Protein AF-A0A6L9KUB6-F1 (afdb_monomer)

Nearest PDB structures (foldseek):
  3u4y-assembly2_B  TM=8.256E-01  e=1.549E-10  Desulfofarcimen acetoxidans DSM 771
  1ri6-assembly1_A  TM=4.618E-01  e=5.546E-11  Escherichia coli
  3sre-assembly1_A  TM=6.534E-01  e=3.774E-08  synthetic construct
  1v04-assembly1_A  TM=6.612E-01  e=8.585E-08  Homo sapiens
  4hho-assembly1_A  TM=6.171E-01  e=1.674E-07  synthetic construct

Structure (mmCIF, N/CA/C/O backbone):
data_AF-A0A6L9KUB6-F1
#
_entry.id   AF-A0A6L9KUB6-F1
#
loop_
_atom_site.group_PDB
_atom_site.id
_atom_site.type_symbol
_atom_site.label_atom_id
_atom_site.label_alt_id
_atom_site.label_comp_id
_atom_site.label_asym_id
_atom_site.label_entity_id
_atom_site.label_seq_id
_atom_site.pdbx_PDB_ins_code
_atom_site.Cartn_x
_atom_site.Cartn_y
_atom_site.Cartn_z
_atom_site.occupancy
_atom_site.B_iso_or_equiv
_atom_site.auth_seq_id
_atom_site.auth_comp_id
_atom_site.auth_asym_id
_atom_site.auth_atom_id
_atom_site.pdbx_PDB_model_num
ATOM 1 N N . MET A 1 1 ? 4.154 36.468 -30.995 1.00 36.22 1 MET A N 1
ATOM 2 C CA . MET A 1 1 ? 3.945 37.540 -29.992 1.00 36.22 1 MET A CA 1
ATOM 3 C C . MET A 1 1 ? 2.473 37.466 -29.603 1.00 36.22 1 MET A C 1
ATOM 5 O O . MET A 1 1 ? 1.662 37.574 -30.501 1.00 36.22 1 MET A O 1
ATOM 9 N N . PHE A 1 2 ? 2.020 37.136 -28.397 1.00 27.27 2 PHE A N 1
ATOM 10 C CA . PHE A 1 2 ? 2.556 37.311 -27.051 1.00 27.27 2 PHE A CA 1
ATOM 11 C C . PHE A 1 2 ? 2.219 36.101 -26.164 1.00 27.27 2 PHE A C 1
ATOM 13 O O . PHE A 1 2 ? 1.135 35.531 -26.252 1.00 27.27 2 PHE A O 1
ATOM 20 N N . SER A 1 3 ? 3.159 35.761 -25.285 1.00 29.02 3 SER A N 1
ATOM 21 C CA . SER A 1 3 ? 2.988 34.914 -24.105 1.00 29.02 3 SER A CA 1
ATOM 22 C C . SER A 1 3 ? 2.180 35.638 -23.027 1.00 29.02 3 SER A C 1
ATOM 24 O O . SER A 1 3 ? 2.369 36.840 -22.836 1.00 29.02 3 SER A O 1
ATOM 26 N N . LYS A 1 4 ? 1.404 34.908 -22.222 1.00 25.30 4 LYS A N 1
ATOM 27 C CA . LYS A 1 4 ? 1.009 35.384 -20.892 1.00 25.30 4 LYS A CA 1
ATOM 28 C C . LYS A 1 4 ? 1.243 34.280 -19.865 1.00 25.30 4 LYS A C 1
ATOM 30 O O . LYS A 1 4 ? 0.475 33.331 -19.768 1.00 25.30 4 LYS A O 1
ATOM 35 N N . GLN A 1 5 ? 2.357 34.411 -19.149 1.00 29.59 5 GLN A N 1
ATOM 36 C CA . GLN A 1 5 ? 2.625 33.710 -17.898 1.00 29.59 5 GLN A CA 1
ATOM 37 C C . GLN A 1 5 ? 1.808 34.373 -16.782 1.00 29.59 5 GLN A C 1
ATOM 39 O O . GLN A 1 5 ? 1.727 35.600 -16.721 1.00 29.59 5 GLN A O 1
ATOM 44 N N . GLY A 1 6 ? 1.222 33.568 -15.900 1.00 24.91 6 GLY A N 1
ATOM 45 C CA . GLY A 1 6 ? 0.678 34.015 -14.621 1.00 24.91 6 GLY A CA 1
ATOM 46 C C . GLY A 1 6 ? 1.271 33.146 -13.522 1.00 24.91 6 GLY A C 1
ATOM 47 O O . GLY A 1 6 ? 0.943 31.967 -13.440 1.00 24.91 6 GLY A O 1
ATOM 48 N N . GLY A 1 7 ? 2.187 33.712 -12.738 1.00 32.03 7 GLY A N 1
ATOM 49 C CA . GLY A 1 7 ? 2.748 33.076 -11.550 1.00 32.03 7 GLY A CA 1
ATOM 50 C C . GLY A 1 7 ? 1.886 33.340 -10.317 1.00 32.03 7 GLY A C 1
ATOM 51 O O . GLY A 1 7 ? 1.376 34.442 -10.147 1.00 32.03 7 GLY A O 1
ATOM 52 N N . PHE A 1 8 ? 1.774 32.337 -9.452 1.00 28.38 8 PHE A N 1
ATOM 53 C CA . PHE A 1 8 ? 1.272 32.406 -8.074 1.00 28.38 8 PHE A CA 1
ATOM 54 C C . PHE A 1 8 ? 2.057 31.316 -7.317 1.00 28.38 8 PHE A C 1
ATOM 56 O O . PHE A 1 8 ? 2.258 30.240 -7.868 1.00 28.38 8 PHE A O 1
ATOM 63 N N . GLY A 1 9 ? 2.674 31.502 -6.151 1.00 25.34 9 GLY A N 1
ATOM 64 C CA . GLY A 1 9 ? 2.274 32.231 -4.950 1.00 25.34 9 GLY A CA 1
ATOM 65 C C . GLY A 1 9 ? 2.280 31.193 -3.817 1.00 25.34 9 GLY A C 1
ATOM 66 O O . GLY A 1 9 ? 1.386 30.359 -3.762 1.00 25.34 9 GLY A O 1
ATOM 67 N N . GLN A 1 10 ? 3.338 31.175 -2.998 1.00 26.92 10 GLN A N 1
ATOM 68 C CA . GLN A 1 10 ? 3.638 30.142 -1.991 1.00 26.92 10 GLN A CA 1
ATOM 69 C C . GLN A 1 10 ? 2.549 30.072 -0.902 1.00 26.92 10 GLN A C 1
ATOM 71 O O . GLN A 1 10 ? 2.375 31.022 -0.141 1.00 26.92 10 GLN A O 1
ATOM 76 N N . GLY A 1 11 ? 1.845 28.941 -0.805 1.00 24.05 11 GLY A N 1
ATOM 77 C CA . GLY A 1 11 ? 0.865 28.655 0.244 1.00 24.05 11 GLY A CA 1
ATOM 78 C C . GLY A 1 11 ? 0.808 27.153 0.527 1.00 24.05 11 GLY A C 1
ATOM 79 O O . GLY A 1 11 ? 0.538 26.357 -0.366 1.00 24.05 11 GLY A O 1
ATOM 80 N N . VAL A 1 12 ? 1.116 26.766 1.763 1.00 25.09 12 VAL A N 1
ATOM 81 C CA . VAL A 1 12 ? 1.251 25.373 2.222 1.00 25.09 12 VAL A CA 1
ATOM 82 C C . VAL A 1 12 ? -0.130 24.695 2.295 1.00 25.09 12 VAL A C 1
ATOM 84 O O . VAL A 1 12 ? -0.957 25.070 3.125 1.00 25.09 12 VAL A O 1
ATOM 87 N N . GLY A 1 13 ? -0.395 23.717 1.419 1.00 24.06 13 GLY A N 1
ATOM 88 C CA . GLY A 1 13 ? -1.660 22.963 1.327 1.00 24.06 13 GLY A CA 1
ATOM 89 C C . GLY A 1 13 ? -1.527 21.492 1.758 1.00 24.06 13 GLY A C 1
ATOM 90 O O . GLY A 1 13 ? -0.467 20.894 1.604 1.00 24.06 13 GLY A O 1
ATOM 91 N N . ARG A 1 14 ? -2.598 20.921 2.333 1.00 26.61 14 ARG A N 1
ATOM 92 C CA . ARG A 1 14 ? -2.660 19.594 2.993 1.00 26.61 14 ARG A CA 1
ATOM 93 C C . ARG A 1 14 ? -3.036 18.453 2.018 1.00 26.61 14 ARG A C 1
ATOM 95 O O . ARG A 1 14 ? -3.850 18.671 1.128 1.00 26.61 14 ARG A O 1
ATOM 102 N N . LEU A 1 15 ? -2.469 17.253 2.222 1.00 26.80 15 LEU A N 1
ATOM 103 C CA . LEU A 1 15 ? -2.647 16.022 1.418 1.00 26.80 15 LEU A CA 1
ATOM 104 C C . LEU A 1 15 ? -3.808 15.140 1.935 1.00 26.80 15 LEU A C 1
ATOM 106 O O . LEU A 1 15 ? -3.970 15.027 3.147 1.00 26.80 15 LEU A O 1
ATOM 110 N N . LEU A 1 16 ? -4.558 14.494 1.025 1.00 26.33 16 LEU A N 1
ATOM 111 C CA . LEU A 1 16 ? -5.648 13.536 1.287 1.00 26.33 16 LEU A CA 1
ATOM 112 C C . LEU A 1 16 ? -5.322 12.194 0.603 1.00 26.33 16 LEU A C 1
ATOM 114 O O . LEU A 1 16 ? -5.315 12.127 -0.624 1.00 26.33 16 LEU A O 1
ATOM 118 N N . VAL A 1 17 ? -5.089 11.127 1.371 1.00 38.09 17 VAL A N 1
ATOM 119 C CA . VAL A 1 17 ? -4.983 9.743 0.858 1.00 38.09 17 VAL A CA 1
ATOM 120 C C . VAL A 1 17 ? -6.057 8.905 1.538 1.00 38.09 17 VAL A C 1
ATOM 122 O O . VAL A 1 17 ? -6.081 8.846 2.761 1.00 38.09 17 VAL A O 1
ATOM 125 N N . LEU A 1 18 ? -6.957 8.295 0.761 1.00 35.81 18 LEU A N 1
ATOM 126 C CA . LEU A 1 18 ? -8.129 7.573 1.269 1.00 35.81 18 LEU A CA 1
ATOM 127 C C . LEU A 1 18 ? -7.871 6.061 1.334 1.00 35.81 18 LEU A C 1
ATOM 129 O O . LEU A 1 18 ? -7.702 5.415 0.303 1.00 35.81 18 LEU A O 1
ATOM 133 N N . GLY A 1 19 ? -7.931 5.490 2.536 1.00 40.88 19 GLY A N 1
ATOM 134 C CA . GLY A 1 19 ? -8.139 4.060 2.759 1.00 40.88 19 GLY A CA 1
ATOM 135 C C . GLY A 1 19 ? -9.628 3.785 2.957 1.00 40.88 19 GLY A C 1
ATOM 136 O O . GLY A 1 19 ? -10.243 4.332 3.875 1.00 40.88 19 GLY A O 1
ATOM 137 N N . LEU A 1 20 ? -10.229 2.957 2.103 1.00 39.47 20 LEU A N 1
ATOM 138 C CA . LEU A 1 20 ? -11.632 2.557 2.222 1.00 39.47 20 LEU A CA 1
ATOM 139 C C . LEU A 1 20 ? -11.739 1.151 2.808 1.00 39.47 20 LEU A C 1
ATOM 141 O O . LEU A 1 20 ? -10.948 0.266 2.502 1.00 39.47 20 LEU A O 1
ATOM 145 N N . THR A 1 21 ? -12.765 0.927 3.626 1.00 32.00 21 THR A N 1
ATOM 146 C CA . THR A 1 21 ? -13.055 -0.400 4.189 1.00 32.00 21 THR A CA 1
ATOM 147 C C . THR A 1 21 ? -13.766 -1.339 3.204 1.00 32.00 21 THR A C 1
ATOM 149 O O . THR A 1 21 ? -14.061 -2.462 3.575 1.00 32.00 21 THR A O 1
ATOM 152 N N . GLY A 1 22 ? -14.051 -0.936 1.961 1.00 24.72 22 GLY A N 1
ATOM 153 C CA . GLY A 1 22 ? -14.697 -1.766 0.929 1.00 24.72 22 GLY A CA 1
ATOM 154 C C . GLY A 1 22 ? -13.832 -1.899 -0.324 1.00 24.72 22 GLY A C 1
ATOM 155 O O . GLY A 1 22 ? -12.890 -1.130 -0.482 1.00 24.72 22 GLY A O 1
ATOM 156 N N . THR A 1 23 ? -14.147 -2.857 -1.205 1.00 23.59 23 THR A N 1
ATOM 157 C CA . THR A 1 23 ? -13.411 -3.126 -2.453 1.00 23.59 23 THR A CA 1
ATOM 158 C C . THR A 1 23 ? -13.511 -1.940 -3.410 1.00 23.59 23 THR A C 1
ATOM 160 O O . THR A 1 23 ? -14.356 -1.882 -4.298 1.00 23.59 23 THR A O 1
ATOM 163 N N . VAL A 1 24 ? -12.647 -0.960 -3.199 1.00 23.33 24 VAL A N 1
ATOM 164 C CA . VAL A 1 24 ? -12.331 0.107 -4.132 1.00 23.33 24 VAL A CA 1
ATOM 165 C C . VAL A 1 24 ? -10.817 0.173 -4.113 1.00 23.33 24 VAL A C 1
ATOM 167 O O . VAL A 1 24 ? -10.227 0.377 -3.053 1.00 23.33 24 VAL A O 1
ATOM 170 N N . ALA A 1 25 ? -10.195 -0.064 -5.268 1.00 28.02 25 ALA A N 1
ATOM 171 C CA . ALA A 1 25 ? -8.769 0.141 -5.452 1.00 28.02 25 ALA A CA 1
ATOM 172 C C . ALA A 1 25 ? -8.443 1.575 -5.013 1.00 28.02 25 ALA A C 1
ATOM 174 O O . ALA A 1 25 ? -8.834 2.539 -5.672 1.00 28.02 25 ALA A O 1
ATOM 175 N N . GLY A 1 26 ? -7.813 1.711 -3.847 1.00 28.31 26 GLY A N 1
ATOM 176 C CA . GLY A 1 26 ? -7.335 2.989 -3.354 1.00 28.31 26 GLY A CA 1
ATOM 177 C C . GLY A 1 26 ? -6.248 3.469 -4.300 1.00 28.31 26 GLY A C 1
ATOM 178 O O . GLY A 1 26 ? -5.127 2.977 -4.261 1.00 28.31 26 GLY A O 1
ATOM 179 N N . CYS A 1 27 ? -6.577 4.409 -5.179 1.00 26.22 27 CYS A N 1
ATOM 180 C CA . CYS A 1 27 ? -5.584 5.149 -5.940 1.00 26.22 27 CYS A CA 1
ATOM 181 C C . CYS A 1 27 ? -4.877 6.115 -4.975 1.00 26.22 27 CYS A C 1
ATOM 183 O O . CYS A 1 27 ? -5.312 7.247 -4.769 1.00 26.22 27 CYS A O 1
ATOM 185 N N . GLY A 1 28 ? -3.829 5.619 -4.317 1.00 29.33 28 GLY A N 1
ATOM 186 C CA . GLY A 1 28 ? -2.926 6.383 -3.462 1.00 29.33 28 GLY A CA 1
ATOM 187 C C . GLY A 1 28 ? -1.543 6.509 -4.102 1.00 29.33 28 GLY A C 1
ATOM 188 O O . GLY A 1 28 ? -1.051 5.567 -4.724 1.00 29.33 28 GLY A O 1
ATOM 189 N N . GLY A 1 29 ? -0.931 7.681 -3.934 1.00 29.27 29 GLY A N 1
ATOM 190 C CA . GLY A 1 29 ? 0.457 7.962 -4.301 1.00 29.27 29 GLY A CA 1
ATOM 191 C C . GLY A 1 29 ? 0.590 8.766 -5.590 1.00 29.27 29 GLY A C 1
ATOM 192 O O . GLY A 1 29 ? 0.745 8.209 -6.667 1.00 29.27 29 GLY A O 1
ATOM 193 N N . GLY A 1 30 ? 0.525 10.090 -5.479 1.00 27.42 30 GLY A N 1
ATOM 194 C CA . GLY A 1 30 ? 0.908 11.013 -6.538 1.00 27.42 30 GLY A CA 1
ATOM 195 C C . GLY A 1 30 ? 1.527 12.248 -5.907 1.00 27.42 30 GLY A C 1
ATOM 196 O O . GLY A 1 30 ? 0.817 13.092 -5.366 1.00 27.42 30 GLY A O 1
ATOM 197 N N . SER A 1 31 ? 2.850 12.345 -5.956 1.00 27.94 31 SER A N 1
ATOM 198 C CA . SER A 1 31 ? 3.579 13.535 -5.527 1.00 27.94 31 SER A CA 1
ATOM 199 C C . SER A 1 31 ? 3.411 14.644 -6.563 1.00 27.94 31 SER A C 1
ATOM 201 O O . SER A 1 31 ? 4.142 14.659 -7.540 1.00 27.94 31 SER A O 1
ATOM 203 N N . ALA A 1 32 ? 2.499 15.602 -6.390 1.00 26.89 32 ALA A N 1
ATOM 204 C CA . ALA A 1 32 ? 2.493 16.838 -7.186 1.00 26.89 32 ALA A CA 1
ATOM 205 C C . ALA A 1 32 ? 2.064 18.010 -6.287 1.00 26.89 32 ALA A C 1
ATOM 207 O O . ALA A 1 32 ? 1.055 17.940 -5.600 1.00 26.89 32 ALA A O 1
ATOM 208 N N . GLY A 1 33 ? 2.821 19.101 -6.181 1.00 24.72 33 GLY A N 1
ATOM 209 C CA . GLY A 1 33 ? 3.136 19.928 -7.338 1.00 24.72 33 GLY A CA 1
ATOM 210 C C . GLY A 1 33 ? 1.858 20.634 -7.794 1.00 24.72 33 GLY A C 1
ATOM 211 O O . GLY A 1 33 ? 1.198 20.153 -8.702 1.00 24.72 33 GLY A O 1
ATOM 212 N N . ASN A 1 34 ? 1.541 21.754 -7.135 1.00 22.91 34 ASN A N 1
ATOM 213 C CA . ASN A 1 34 ? 0.488 22.733 -7.444 1.00 22.91 34 ASN A CA 1
ATOM 214 C C . ASN A 1 34 ? -0.953 22.199 -7.553 1.00 22.91 34 ASN A C 1
ATOM 216 O O . ASN A 1 34 ? -1.390 21.673 -8.573 1.00 22.91 34 ASN A O 1
ATOM 220 N N . GLY A 1 35 ? -1.723 22.434 -6.487 1.00 24.14 35 GLY A N 1
ATOM 221 C CA . GLY A 1 35 ? -3.147 22.139 -6.428 1.00 24.14 35 GLY A CA 1
ATOM 222 C C . GLY A 1 35 ? -3.974 23.010 -7.374 1.00 24.14 35 GLY A C 1
ATOM 223 O O . GLY A 1 35 ? -4.053 24.225 -7.211 1.00 24.14 35 GLY A O 1
ATOM 224 N N . TYR A 1 36 ? -4.677 22.350 -8.290 1.00 22.20 36 TYR A N 1
ATOM 225 C CA . TYR A 1 36 ? -5.980 22.800 -8.762 1.00 22.20 36 TYR A CA 1
ATOM 226 C C . TYR A 1 36 ? -7.016 21.827 -8.206 1.00 22.20 36 TYR A C 1
ATOM 228 O O . TYR A 1 36 ? -7.005 20.638 -8.519 1.00 22.20 36 TYR A O 1
ATOM 236 N N . GLY A 1 37 ? -7.873 22.328 -7.317 1.00 22.08 37 GLY A N 1
ATOM 237 C CA . GLY A 1 37 ? -8.985 21.564 -6.779 1.00 22.08 37 GLY A CA 1
ATOM 238 C C . GLY A 1 37 ? -9.996 21.259 -7.878 1.00 22.08 37 GLY A C 1
ATOM 239 O O . GLY A 1 37 ? -10.554 22.174 -8.478 1.00 22.08 37 GLY A O 1
ATOM 240 N N . TYR A 1 38 ? -10.270 19.976 -8.087 1.00 22.20 38 TYR A N 1
ATOM 241 C CA . TYR A 1 38 ? -11.498 19.531 -8.729 1.00 22.20 38 TYR A CA 1
ATOM 242 C C . TYR A 1 38 ? -12.301 18.760 -7.688 1.00 22.20 38 TYR A C 1
ATOM 244 O O . TYR A 1 38 ? -11.918 17.675 -7.256 1.00 22.20 38 TYR A O 1
ATOM 252 N N . GLY A 1 39 ? -13.400 19.368 -7.240 1.00 20.83 39 GLY A N 1
ATOM 253 C CA . GLY A 1 39 ? -14.416 18.663 -6.476 1.00 20.83 39 GLY A CA 1
ATOM 254 C C . GLY A 1 39 ? -15.050 17.604 -7.368 1.00 20.83 39 GLY A C 1
ATOM 255 O O . GLY A 1 39 ? -15.615 17.931 -8.411 1.00 20.83 39 GLY A O 1
ATOM 256 N N . TYR A 1 40 ? -14.967 16.339 -6.969 1.00 24.11 40 TYR A N 1
ATOM 257 C CA . TYR A 1 40 ? -15.746 15.292 -7.615 1.00 24.11 40 TYR A CA 1
ATOM 258 C C . TYR A 1 40 ? -17.159 15.330 -7.039 1.00 24.11 40 TYR A C 1
ATOM 260 O O . TYR A 1 40 ? -17.436 14.830 -5.952 1.00 24.11 40 TYR A O 1
ATOM 268 N N . GLY A 1 41 ? -18.037 16.023 -7.766 1.00 21.03 41 GLY A N 1
ATOM 269 C CA . GLY A 1 41 ? -19.470 16.041 -7.521 1.00 21.03 41 GLY A CA 1
ATOM 270 C C . GLY A 1 41 ? -20.086 14.662 -7.747 1.00 21.03 41 GLY A C 1
ATOM 271 O O . GLY A 1 41 ? -19.794 13.975 -8.727 1.00 21.03 41 GLY A O 1
ATOM 272 N N . ASN A 1 42 ? -20.969 14.284 -6.830 1.00 24.77 42 ASN A N 1
ATOM 273 C CA . ASN A 1 42 ? -21.784 13.081 -6.899 1.00 24.77 42 ASN A CA 1
ATOM 274 C C . ASN A 1 42 ? -22.672 13.115 -8.153 1.00 24.77 42 ASN A C 1
ATOM 276 O O . ASN A 1 42 ? -23.605 13.908 -8.226 1.00 24.77 42 ASN A O 1
ATOM 280 N N . ASN A 1 43 ? -22.429 12.223 -9.114 1.00 20.41 43 ASN A N 1
ATOM 281 C CA . ASN A 1 43 ? -23.384 11.901 -10.178 1.00 20.41 43 ASN A CA 1
ATOM 282 C C . ASN A 1 43 ? -23.743 10.414 -10.131 1.00 20.41 43 ASN A C 1
ATOM 284 O O . ASN A 1 43 ? -23.570 9.669 -11.093 1.00 20.41 43 ASN A O 1
ATOM 288 N N . TYR A 1 44 ? -24.284 9.984 -8.991 1.00 27.02 44 TYR A N 1
ATOM 289 C CA . TYR A 1 44 ? -25.022 8.728 -8.890 1.00 27.02 44 TYR A CA 1
ATOM 290 C C . TYR A 1 44 ? -26.481 8.979 -9.306 1.00 27.02 44 TYR A C 1
ATOM 292 O O . TYR A 1 44 ? -27.379 9.018 -8.472 1.00 27.02 44 TYR A O 1
ATOM 300 N N . SER A 1 45 ? -26.737 9.265 -10.587 1.00 25.11 45 SER A N 1
ATOM 301 C CA . SER A 1 45 ? -28.128 9.336 -11.079 1.00 25.11 45 SER A CA 1
ATOM 302 C C . SER A 1 45 ? -28.360 8.906 -12.528 1.00 25.11 45 SER A C 1
ATOM 304 O O . SER A 1 45 ? -29.502 8.939 -12.980 1.00 25.11 45 SER A O 1
ATOM 306 N N . ARG A 1 46 ? -27.339 8.457 -13.275 1.00 26.28 46 ARG A N 1
ATOM 307 C CA . ARG A 1 46 ? -27.529 8.071 -14.690 1.00 26.28 46 ARG A CA 1
ATOM 308 C C . ARG A 1 46 ? -27.105 6.669 -15.099 1.00 26.28 46 ARG A C 1
ATOM 310 O O . ARG A 1 46 ? -27.322 6.301 -16.247 1.00 26.28 46 ARG A O 1
ATOM 317 N N . TRP A 1 47 ? -26.617 5.865 -14.166 1.00 25.06 47 TRP A N 1
ATOM 318 C CA . TRP A 1 47 ? -26.402 4.440 -14.390 1.00 25.06 47 TRP A CA 1
ATOM 319 C C . TRP A 1 47 ? -27.200 3.708 -13.325 1.00 25.06 47 TRP A C 1
ATOM 321 O O . TRP A 1 47 ? -26.937 3.866 -12.135 1.00 25.06 47 TRP A O 1
ATOM 331 N N . GLY A 1 48 ? -28.271 3.043 -13.762 1.00 23.64 48 GLY A N 1
ATOM 332 C CA . GLY A 1 48 ? -29.237 2.394 -12.887 1.00 23.64 48 GLY A CA 1
ATOM 333 C C . GLY A 1 48 ? -28.539 1.506 -11.867 1.00 23.64 48 GLY A C 1
ATOM 334 O O . GLY A 1 48 ? -27.606 0.796 -12.216 1.00 23.64 48 GLY A O 1
ATOM 335 N N . ASN A 1 49 ? -29.002 1.591 -10.622 1.00 34.69 49 ASN A N 1
ATOM 336 C CA . ASN A 1 49 ? -28.584 0.767 -9.497 1.00 34.69 49 ASN A CA 1
ATOM 337 C C . ASN A 1 49 ? -28.681 -0.725 -9.881 1.00 34.69 49 ASN A C 1
ATOM 339 O O . ASN A 1 49 ? -29.798 -1.253 -9.915 1.00 34.69 49 ASN A O 1
ATOM 343 N N . PRO A 1 50 ? -27.571 -1.418 -10.201 1.00 31.27 50 PRO A N 1
ATOM 344 C CA . PRO A 1 50 ? -27.613 -2.848 -10.415 1.00 31.27 50 PRO A CA 1
ATOM 345 C C . PRO A 1 50 ? -27.586 -3.493 -9.029 1.00 31.27 50 PRO A C 1
ATOM 347 O O . PRO A 1 50 ? -26.726 -3.201 -8.201 1.00 31.27 50 PRO A O 1
ATOM 350 N N . ALA A 1 51 ? -28.590 -4.324 -8.779 1.00 32.47 51 ALA A N 1
ATOM 351 C CA . ALA A 1 51 ? -28.833 -5.078 -7.559 1.00 32.47 51 ALA A CA 1
ATOM 352 C C . ALA A 1 51 ? -27.575 -5.466 -6.743 1.00 32.47 51 ALA A C 1
ATOM 354 O O . ALA A 1 51 ? -26.695 -6.169 -7.229 1.00 32.47 51 ALA A O 1
ATOM 355 N N . GLY A 1 52 ? -27.582 -5.101 -5.453 1.00 31.70 52 GLY A N 1
ATOM 356 C CA . GLY A 1 52 ? -26.934 -5.885 -4.396 1.00 31.70 52 GLY A CA 1
ATOM 357 C C . GLY A 1 52 ? -25.425 -5.722 -4.217 1.00 31.70 52 GLY A C 1
ATOM 358 O O . GLY A 1 52 ? -24.719 -6.724 -4.209 1.00 31.70 52 GLY A O 1
ATOM 359 N N . ILE A 1 53 ? -24.929 -4.502 -3.975 1.00 40.25 53 ILE A N 1
ATOM 360 C CA . ILE A 1 53 ? -23.543 -4.301 -3.516 1.00 40.25 53 ILE A CA 1
ATOM 361 C C . ILE A 1 53 ? -23.386 -4.953 -2.126 1.00 40.25 53 ILE A C 1
ATOM 363 O O . ILE A 1 53 ? -23.964 -4.444 -1.156 1.00 40.25 53 ILE A O 1
ATOM 367 N N . PRO A 1 54 ? -22.632 -6.055 -1.966 1.00 39.41 54 PRO A N 1
ATOM 368 C CA . PRO A 1 54 ? -22.408 -6.632 -0.657 1.00 39.41 54 PRO A CA 1
ATOM 369 C C . PRO A 1 54 ? -21.383 -5.751 0.061 1.00 39.41 54 PRO A C 1
ATOM 371 O O . PRO A 1 54 ? -20.237 -5.633 -0.363 1.00 39.41 54 PRO A O 1
ATOM 374 N N . ASN A 1 55 ? -21.805 -5.168 1.185 1.00 44.84 55 ASN A N 1
ATOM 375 C CA . ASN A 1 55 ? -20.954 -4.531 2.192 1.00 44.84 55 ASN A CA 1
ATOM 376 C C . ASN A 1 55 ? -20.388 -3.147 1.806 1.00 44.84 55 ASN A C 1
ATOM 378 O O . ASN A 1 55 ? -19.196 -3.000 1.522 1.00 44.84 55 ASN A O 1
ATOM 382 N N . GLN A 1 56 ? -21.236 -2.109 1.880 1.00 56.44 56 GLN A N 1
ATOM 383 C CA . GLN A 1 56 ? -20.772 -0.716 1.889 1.00 56.44 56 GLN A CA 1
ATOM 384 C C . GLN A 1 56 ? -19.623 -0.554 2.894 1.00 56.44 56 GLN A C 1
ATOM 386 O O . GLN A 1 56 ? -19.706 -1.026 4.034 1.00 56.44 56 GLN A O 1
ATOM 391 N N . ALA A 1 57 ? -18.539 0.097 2.459 1.00 61.09 57 ALA A N 1
ATOM 392 C CA . ALA A 1 57 ? -17.532 0.608 3.378 1.00 61.09 57 ALA A CA 1
ATOM 393 C C . ALA A 1 57 ? -18.275 1.415 4.451 1.00 61.09 57 ALA A C 1
ATOM 395 O O . ALA A 1 57 ? -19.119 2.233 4.088 1.00 61.09 57 ALA A O 1
ATOM 396 N N . LYS A 1 58 ? -18.023 1.130 5.734 1.00 78.50 58 LYS A N 1
ATOM 397 C CA . LYS A 1 58 ? -18.633 1.837 6.880 1.00 78.50 58 LYS A CA 1
ATOM 398 C C . LYS A 1 58 ? -17.751 2.971 7.394 1.00 78.50 58 LYS A C 1
ATOM 400 O O . LYS A 1 58 ? -18.246 3.894 8.035 1.00 78.50 58 LYS A O 1
ATOM 405 N N . TYR A 1 59 ? -16.455 2.866 7.106 1.00 84.56 59 TYR A N 1
ATOM 406 C CA . TYR A 1 59 ? -15.429 3.780 7.578 1.00 84.56 59 TYR A CA 1
ATOM 407 C C . TYR A 1 59 ? -14.432 4.101 6.466 1.00 84.56 59 TYR A C 1
ATOM 409 O O . TYR A 1 59 ? -14.171 3.260 5.590 1.00 84.56 59 TYR A O 1
ATOM 417 N N . ALA A 1 60 ? -13.878 5.307 6.533 1.00 85.81 60 ALA A N 1
ATOM 418 C CA . ALA A 1 60 ? -12.797 5.796 5.692 1.00 85.81 60 ALA A CA 1
ATOM 419 C C . ALA A 1 60 ? -11.688 6.397 6.561 1.00 85.81 60 ALA A C 1
ATOM 421 O O . ALA A 1 60 ? -11.961 7.066 7.561 1.00 85.81 60 ALA A O 1
ATOM 422 N N . PHE A 1 61 ? -10.444 6.181 6.145 1.00 86.88 61 PHE A N 1
ATOM 423 C CA . PHE A 1 61 ? -9.252 6.644 6.847 1.00 86.88 61 PHE A CA 1
ATOM 424 C C . PHE A 1 61 ? -8.424 7.545 5.943 1.00 86.88 61 PHE A C 1
ATOM 426 O O . PHE A 1 61 ? -8.234 7.238 4.766 1.00 86.88 61 PHE A O 1
ATOM 433 N N . VAL A 1 62 ? -7.934 8.649 6.499 1.00 89.31 62 VAL A N 1
ATOM 434 C CA . VAL A 1 62 ? -7.158 9.653 5.775 1.00 89.31 62 VAL A CA 1
ATOM 435 C C . VAL A 1 62 ? -5.868 9.966 6.501 1.00 89.31 62 VAL A C 1
ATOM 437 O O . VAL A 1 62 ? -5.909 10.445 7.629 1.00 89.31 62 VAL A O 1
ATOM 440 N N . VAL A 1 63 ? -4.731 9.786 5.837 1.00 88.06 63 VAL A N 1
ATOM 441 C CA . VAL A 1 63 ? -3.449 10.294 6.342 1.00 88.06 63 VAL A CA 1
ATOM 442 C C . VAL A 1 63 ? -3.216 11.727 5.882 1.00 88.06 63 VAL A C 1
ATOM 444 O O . VAL A 1 63 ? -3.349 12.044 4.700 1.00 88.06 63 VAL A O 1
ATOM 447 N N . ASN A 1 64 ? -2.851 12.596 6.822 1.00 89.44 64 ASN A N 1
ATOM 448 C CA . ASN A 1 64 ? -2.627 14.017 6.585 1.00 89.44 64 ASN A CA 1
ATOM 449 C C . ASN A 1 64 ? -1.139 14.340 6.751 1.00 89.44 64 ASN A C 1
ATOM 451 O O . ASN A 1 64 ? -0.690 14.713 7.838 1.00 89.44 64 ASN A O 1
ATOM 455 N N . ASN A 1 65 ? -0.381 14.238 5.656 1.00 86.69 65 ASN A N 1
ATOM 456 C CA . ASN A 1 65 ? 1.079 14.377 5.650 1.00 86.69 65 ASN A CA 1
ATOM 457 C C . ASN A 1 65 ? 1.587 15.626 6.397 1.00 86.69 65 ASN A C 1
ATOM 459 O O . ASN A 1 65 ? 2.388 15.519 7.315 1.00 86.69 65 ASN A O 1
ATOM 463 N N . GLY A 1 66 ? 1.061 16.810 6.067 1.00 83.06 66 GLY A N 1
ATOM 464 C CA . GLY A 1 66 ? 1.506 18.065 6.685 1.00 83.06 66 GLY A CA 1
ATOM 465 C C . GLY A 1 66 ? 0.995 18.311 8.110 1.00 83.06 66 GLY A C 1
ATOM 466 O O . GLY A 1 66 ? 1.359 19.309 8.721 1.00 83.06 66 GLY A O 1
ATOM 467 N N . SER A 1 67 ? 0.098 17.470 8.633 1.00 91.56 67 SER A N 1
ATOM 468 C CA . SER A 1 67 ? -0.459 17.601 9.990 1.00 91.56 67 SER A CA 1
ATOM 469 C C . SER A 1 67 ? -0.088 16.440 10.914 1.00 91.56 67 SER A C 1
ATOM 471 O O . SER A 1 67 ? -0.483 16.474 12.079 1.00 91.56 67 SER A O 1
ATOM 473 N N . ASN A 1 68 ? 0.672 15.454 10.418 1.00 93.12 68 ASN A N 1
ATOM 474 C CA . ASN A 1 68 ? 1.133 14.273 11.156 1.00 93.12 68 ASN A CA 1
ATOM 475 C C . ASN A 1 68 ? -0.003 13.584 11.930 1.00 93.12 68 ASN A C 1
ATOM 477 O O . ASN A 1 68 ? 0.074 13.370 13.144 1.00 93.12 68 ASN A O 1
ATOM 481 N N . ASN A 1 69 ? -1.117 13.337 11.238 1.00 91.56 69 ASN A N 1
ATOM 482 C CA . ASN A 1 69 ? -2.272 12.685 11.834 1.00 91.56 69 ASN A CA 1
ATOM 483 C C . ASN A 1 69 ? -3.074 11.846 10.829 1.00 91.56 69 ASN A C 1
ATOM 485 O O . ASN A 1 69 ? -2.979 12.023 9.612 1.00 91.56 69 ASN A O 1
ATOM 489 N N . LEU A 1 70 ? -3.878 10.943 11.381 1.00 91.75 70 LEU A N 1
ATOM 490 C CA . LEU A 1 70 ? -4.821 10.063 10.709 1.00 91.75 70 LEU A CA 1
ATOM 491 C C . LEU A 1 70 ? -6.243 10.485 11.091 1.00 91.75 70 LEU A C 1
ATOM 493 O O . LEU A 1 70 ? -6.598 10.457 12.269 1.00 91.75 70 LEU A O 1
ATOM 497 N N . SER A 1 71 ? -7.059 10.869 10.115 1.00 90.06 71 SER A N 1
ATOM 498 C CA . SER A 1 71 ? -8.476 11.183 10.305 1.00 90.06 71 SER A CA 1
ATOM 499 C C . SER A 1 71 ? -9.353 9.975 9.987 1.00 90.06 71 SER A C 1
ATOM 501 O O . SER A 1 71 ? -9.163 9.304 8.973 1.00 90.06 71 SER A O 1
ATOM 503 N N . GLU A 1 72 ? -10.338 9.725 10.842 1.00 88.94 72 GLU A N 1
ATOM 504 C CA . GLU A 1 72 ? -11.352 8.684 10.689 1.00 88.94 72 GLU A CA 1
ATOM 505 C C . GLU A 1 72 ? -12.706 9.319 10.364 1.00 88.94 72 GLU A C 1
ATOM 507 O O . GLU A 1 72 ? -13.121 10.296 10.998 1.00 88.94 72 GLU A O 1
ATOM 512 N N . TYR A 1 73 ? -13.416 8.725 9.409 1.00 87.56 73 TYR A N 1
ATOM 513 C CA . TYR A 1 73 ? -14.763 9.113 9.019 1.00 87.56 73 TYR A CA 1
ATOM 514 C C . TYR A 1 73 ? -15.683 7.898 8.980 1.00 87.56 73 TYR A C 1
ATOM 516 O O . TYR A 1 73 ? -15.278 6.828 8.530 1.00 87.56 73 TYR A O 1
ATOM 524 N N . SER A 1 74 ? -16.950 8.091 9.342 1.00 86.62 74 SER A N 1
ATOM 525 C CA . SER A 1 74 ? -18.025 7.171 8.965 1.00 86.62 74 SER A CA 1
ATOM 526 C C . SER A 1 74 ? -18.568 7.540 7.591 1.00 86.62 74 SER A C 1
ATOM 528 O O . SER A 1 74 ? -18.587 8.713 7.206 1.00 86.62 74 SER A O 1
ATOM 530 N N . THR A 1 75 ? -19.024 6.536 6.855 1.00 83.25 75 THR A N 1
ATOM 531 C CA . THR A 1 75 ? -19.658 6.678 5.542 1.00 83.25 75 THR A CA 1
ATOM 532 C C . THR A 1 75 ? -21.145 6.366 5.650 1.00 83.25 75 THR A C 1
ATOM 534 O O . THR A 1 75 ? -21.554 5.370 6.248 1.00 83.25 75 THR A O 1
ATOM 537 N N . ASN A 1 76 ? -21.977 7.217 5.057 1.00 79.56 76 ASN A N 1
ATOM 538 C CA . ASN A 1 76 ? -23.406 6.944 4.922 1.00 79.56 76 ASN A CA 1
ATOM 539 C C . ASN A 1 76 ? -23.728 6.255 3.585 1.00 79.56 76 ASN A C 1
ATOM 541 O O . ASN A 1 76 ? -22.888 6.158 2.688 1.00 79.56 76 ASN A O 1
ATOM 545 N N . THR A 1 77 ? -24.975 5.808 3.431 1.00 76.12 77 THR A N 1
ATOM 546 C CA . THR A 1 77 ? -25.443 5.091 2.233 1.00 76.12 77 THR A CA 1
ATOM 547 C C . THR A 1 77 ? -25.392 5.916 0.947 1.00 76.12 77 THR A C 1
ATOM 549 O O . THR A 1 77 ? -25.391 5.334 -0.135 1.00 76.12 77 THR A O 1
ATOM 552 N N . GLY A 1 78 ? -25.328 7.246 1.052 1.00 78.50 78 GLY A N 1
ATOM 553 C CA . GLY A 1 78 ? -25.149 8.176 -0.063 1.00 78.50 78 GLY A CA 1
ATOM 554 C C . GLY A 1 78 ? -23.689 8.557 -0.333 1.00 78.50 78 GLY A C 1
ATOM 555 O O . GLY A 1 78 ? -23.450 9.456 -1.135 1.00 78.50 78 GLY A O 1
ATOM 556 N N . GLY A 1 79 ? -22.719 7.927 0.342 1.00 74.88 79 GLY A N 1
ATOM 557 C CA . GLY A 1 79 ? -21.287 8.214 0.197 1.00 74.88 79 GLY A CA 1
ATOM 558 C C . GLY A 1 79 ? -20.797 9.453 0.953 1.00 74.88 79 GLY A C 1
ATOM 559 O O . GLY A 1 79 ? -19.638 9.835 0.819 1.00 74.88 79 GLY A O 1
ATOM 560 N N . GLY A 1 80 ? -21.650 10.089 1.759 1.00 82.44 80 GLY A N 1
ATOM 561 C CA . GLY A 1 80 ? -21.254 11.212 2.604 1.00 82.44 80 GLY A CA 1
ATOM 562 C C . GLY A 1 80 ? -20.355 10.766 3.757 1.00 82.44 80 GLY A C 1
ATOM 563 O O . GLY A 1 80 ? -20.575 9.705 4.343 1.00 82.44 80 GLY A O 1
ATOM 564 N N . LEU A 1 81 ? -19.369 11.602 4.089 1.00 87.25 81 LEU A N 1
ATOM 565 C CA . LEU A 1 81 ? -18.422 11.381 5.180 1.00 87.25 81 LEU A CA 1
ATOM 566 C C . LEU A 1 81 ? -18.817 12.190 6.416 1.00 87.25 81 LEU A C 1
ATOM 568 O O . LEU A 1 81 ? -19.131 13.374 6.316 1.00 87.25 81 LEU A O 1
ATOM 572 N N . THR A 1 82 ? -18.764 11.570 7.591 1.00 89.12 82 THR A N 1
ATOM 573 C CA . THR A 1 82 ? -18.907 12.252 8.885 1.00 89.12 82 THR A CA 1
ATOM 574 C C . THR A 1 82 ? -17.667 11.996 9.722 1.00 89.12 82 THR A C 1
ATOM 576 O O . THR A 1 82 ? -17.325 10.844 9.976 1.00 89.12 82 THR A O 1
ATOM 579 N N . SER A 1 83 ? -16.985 13.072 10.121 1.00 90.81 83 SER A N 1
ATOM 580 C CA . SER A 1 83 ? -15.768 12.999 10.939 1.00 90.81 83 SER A CA 1
ATOM 581 C C . SER A 1 83 ? -16.049 12.292 12.264 1.00 90.81 83 SER A C 1
ATOM 583 O O . SER A 1 83 ? -17.058 12.579 12.909 1.00 90.81 83 SER A O 1
ATOM 585 N N . MET A 1 84 ? -15.162 11.383 12.658 1.00 88.44 84 MET A N 1
ATOM 586 C CA . MET A 1 84 ? -15.266 10.614 13.898 1.00 88.44 84 MET A CA 1
ATOM 587 C C . MET A 1 84 ? -14.118 10.935 14.847 1.00 88.44 84 MET A C 1
ATOM 589 O O . MET A 1 84 ? -14.347 11.390 15.965 1.00 88.44 84 MET A O 1
ATOM 593 N N . ALA A 1 85 ? -12.885 10.714 14.395 1.00 88.81 85 ALA A N 1
ATOM 594 C CA . ALA A 1 85 ? -11.697 10.851 15.223 1.00 88.81 85 ALA A CA 1
ATOM 595 C C . ALA A 1 85 ? -10.513 11.390 14.419 1.00 88.81 85 ALA A C 1
ATOM 597 O O . ALA A 1 85 ? -10.490 11.389 13.187 1.00 88.81 85 ALA A O 1
ATOM 598 N N . THR A 1 86 ? -9.505 11.880 15.131 1.00 91.00 86 THR A N 1
ATOM 599 C CA . THR A 1 86 ? -8.195 12.189 14.559 1.00 91.00 86 THR A CA 1
ATOM 600 C C . THR A 1 86 ? -7.128 11.737 15.540 1.00 91.00 86 THR A C 1
ATOM 602 O O . THR A 1 86 ? -7.139 12.143 16.701 1.00 91.00 86 THR A O 1
ATOM 605 N N . LEU A 1 87 ? -6.230 10.877 15.076 1.00 93.38 87 LEU A N 1
ATOM 606 C CA . LEU A 1 87 ? -5.147 10.305 15.866 1.00 93.38 87 LEU A CA 1
ATOM 607 C C . LEU A 1 87 ? -3.820 10.857 15.366 1.00 93.38 87 LEU A C 1
ATOM 609 O O . LEU A 1 87 ? -3.654 11.087 14.172 1.00 93.38 87 LEU A O 1
ATOM 613 N N . ARG A 1 88 ? -2.869 11.080 16.274 1.00 95.25 88 ARG A N 1
ATOM 614 C CA . ARG A 1 88 ? -1.505 11.429 15.867 1.00 95.25 88 ARG A CA 1
ATOM 615 C C . ARG A 1 88 ? -0.863 10.223 15.201 1.00 95.25 88 ARG A C 1
ATOM 617 O O . ARG A 1 88 ? -1.089 9.105 15.648 1.00 95.25 88 ARG A O 1
ATOM 624 N N . THR A 1 89 ? -0.050 10.496 14.196 1.00 94.94 89 THR A N 1
ATOM 625 C CA . THR A 1 89 ? 0.863 9.527 13.599 1.00 94.94 89 THR A CA 1
ATOM 626 C C . THR A 1 89 ? 2.300 9.981 13.840 1.00 94.94 89 THR A C 1
ATOM 628 O O . THR A 1 89 ? 2.541 11.061 14.399 1.00 94.94 89 THR A O 1
ATOM 631 N N . GLY A 1 90 ? 3.250 9.210 13.331 1.00 94.75 90 GLY A N 1
ATOM 632 C CA . GLY A 1 90 ? 4.593 9.671 13.018 1.00 94.75 90 GLY A CA 1
ATOM 633 C C . GLY A 1 90 ? 4.610 10.802 11.982 1.00 94.75 90 GLY A C 1
ATOM 634 O O . GLY A 1 90 ? 3.578 11.319 11.531 1.00 94.75 90 GLY A O 1
ATOM 635 N N . ASN A 1 91 ? 5.815 11.224 11.619 1.00 95.38 91 ASN A N 1
ATOM 636 C CA . ASN A 1 91 ? 6.054 12.359 10.743 1.00 95.38 91 ASN A CA 1
ATOM 637 C C . ASN A 1 91 ? 5.853 12.008 9.269 1.00 95.38 91 ASN A C 1
ATOM 639 O O . ASN A 1 91 ? 6.380 11.016 8.756 1.00 95.38 91 ASN A O 1
ATOM 643 N N . SER A 1 92 ? 5.165 12.909 8.566 1.00 91.38 92 SER A N 1
ATOM 644 C CA . SER A 1 92 ? 4.897 12.808 7.132 1.00 91.38 92 SER A CA 1
ATOM 645 C C . SER A 1 92 ? 4.206 11.487 6.765 1.00 91.38 92 SER A C 1
ATOM 647 O O . SER A 1 92 ? 4.738 10.733 5.942 1.00 91.38 92 SER A O 1
ATOM 649 N N . PRO A 1 93 ? 3.036 11.174 7.360 1.00 94.00 93 PRO A N 1
ATOM 650 C CA . PRO A 1 93 ? 2.299 9.979 6.985 1.00 94.00 93 PRO A CA 1
ATOM 651 C C . PRO A 1 93 ? 1.931 10.055 5.496 1.00 94.00 93 PRO A C 1
ATOM 653 O O . PRO A 1 93 ? 1.507 11.112 5.013 1.00 94.00 93 PRO A O 1
ATOM 656 N N . ASN A 1 94 ? 2.146 8.968 4.755 1.00 91.75 94 ASN A N 1
ATOM 657 C CA . ASN A 1 94 ? 2.086 8.987 3.287 1.00 91.75 94 ASN A CA 1
ATOM 658 C C . ASN A 1 94 ? 1.059 8.018 2.701 1.00 91.75 94 ASN A C 1
ATOM 660 O O . ASN A 1 94 ? 0.356 8.368 1.759 1.00 91.75 94 ASN A O 1
ATOM 664 N N . SER A 1 95 ? 0.931 6.822 3.273 1.00 93.94 95 SER A N 1
ATOM 665 C CA . SER A 1 95 ? -0.004 5.801 2.803 1.00 93.94 95 SER A CA 1
ATOM 666 C C . SER A 1 95 ? -0.729 5.147 3.966 1.00 93.94 95 SER A C 1
ATOM 668 O O . SER A 1 95 ? -0.186 5.033 5.063 1.00 93.94 95 SER A O 1
ATOM 670 N N . VAL A 1 96 ? -1.951 4.686 3.704 1.00 94.25 96 VAL A N 1
ATOM 671 C CA . VAL A 1 96 ? -2.774 3.937 4.654 1.00 94.25 96 VAL A CA 1
ATOM 672 C C . VAL A 1 96 ? -3.390 2.716 3.979 1.00 94.25 96 VAL A C 1
ATOM 674 O O . VAL A 1 96 ? -3.908 2.820 2.869 1.00 94.25 96 VAL A O 1
ATOM 677 N N . ALA A 1 97 ? -3.355 1.567 4.651 1.00 93.69 97 ALA A N 1
ATOM 678 C CA . ALA A 1 97 ? -4.025 0.342 4.225 1.00 93.69 97 ALA A CA 1
ATOM 679 C C . ALA A 1 97 ? -4.869 -0.240 5.361 1.00 93.69 97 ALA A C 1
ATOM 681 O O . ALA A 1 97 ? -4.500 -0.157 6.531 1.00 93.69 97 ALA A O 1
ATOM 682 N N . VAL A 1 98 ? -5.996 -0.856 5.008 1.00 88.75 98 VAL A N 1
ATOM 683 C CA . VAL A 1 98 ? -6.854 -1.601 5.936 1.00 88.75 98 VAL A CA 1
ATOM 684 C C . VAL A 1 98 ? -6.756 -3.075 5.578 1.00 88.75 98 VAL A C 1
ATOM 686 O O . VAL A 1 98 ? -6.828 -3.418 4.398 1.00 88.75 98 VAL A O 1
ATOM 689 N N . ASN A 1 99 ? -6.615 -3.960 6.564 1.00 89.50 99 ASN A N 1
ATOM 690 C CA . ASN A 1 99 ? -6.609 -5.388 6.255 1.00 89.50 99 ASN A CA 1
ATOM 691 C C . ASN A 1 99 ? -7.990 -5.867 5.751 1.00 89.50 99 ASN A C 1
ATOM 693 O O . ASN A 1 99 ? -9.014 -5.281 6.117 1.00 89.50 99 ASN A O 1
ATOM 697 N N . PRO A 1 100 ? -8.061 -6.975 4.989 1.00 88.19 100 PRO A N 1
ATOM 698 C CA . PRO A 1 100 ? -9.324 -7.505 4.461 1.00 88.19 100 PRO A CA 1
ATOM 699 C C . PRO A 1 100 ? -10.394 -7.775 5.530 1.00 88.19 100 PRO A C 1
ATOM 701 O O . PRO A 1 100 ? -11.584 -7.567 5.291 1.00 88.19 100 PRO A O 1
ATOM 704 N N . ALA A 1 101 ? -9.980 -8.172 6.740 1.00 86.56 101 ALA A N 1
ATOM 705 C CA . ALA A 1 101 ? -10.892 -8.390 7.864 1.00 86.56 101 ALA A CA 1
ATOM 706 C C . ALA A 1 101 ? -11.411 -7.089 8.511 1.00 86.56 101 ALA A C 1
ATOM 708 O O . ALA A 1 101 ? -12.291 -7.155 9.368 1.00 86.56 101 ALA A O 1
ATOM 709 N N . ARG A 1 102 ? -10.893 -5.916 8.115 1.00 88.50 102 ARG A N 1
ATOM 710 C CA . ARG A 1 102 ? -11.269 -4.578 8.610 1.00 88.50 102 ARG A CA 1
ATOM 711 C C . ARG A 1 102 ? -11.063 -4.397 10.116 1.00 88.50 102 ARG A C 1
ATOM 713 O O . ARG A 1 102 ? -11.813 -3.678 10.768 1.00 88.50 102 ARG A O 1
ATOM 720 N N . ARG A 1 103 ? -10.066 -5.084 10.670 1.00 90.50 103 ARG A N 1
ATOM 721 C CA . ARG A 1 103 ? -9.713 -5.063 12.099 1.00 90.50 103 ARG A CA 1
ATOM 722 C C . ARG A 1 103 ? -8.436 -4.289 12.381 1.00 90.50 103 ARG A C 1
ATOM 724 O O . ARG A 1 103 ? -8.194 -3.967 13.541 1.00 90.50 103 ARG A O 1
ATOM 731 N N . TYR A 1 104 ? -7.644 -4.013 11.348 1.00 94.25 104 TYR A N 1
ATOM 732 C CA . TYR A 1 104 ? -6.355 -3.353 11.471 1.00 94.25 104 TYR A CA 1
ATOM 733 C C . TYR A 1 104 ? -6.149 -2.324 10.364 1.00 94.25 104 TYR A C 1
ATOM 735 O O . TYR A 1 104 ? -6.548 -2.545 9.216 1.00 94.25 104 TYR A O 1
ATOM 743 N N . VAL A 1 105 ? -5.515 -1.214 10.730 1.00 95.56 105 VAL A N 1
ATOM 744 C CA . VAL A 1 105 ? -5.090 -0.134 9.835 1.00 95.56 105 VAL A CA 1
ATOM 745 C C . VAL A 1 105 ? -3.581 0.028 9.969 1.00 95.56 105 VAL A C 1
ATOM 747 O O . VAL A 1 105 ? -3.049 -0.019 11.076 1.00 95.56 105 VAL A O 1
ATOM 750 N N . TYR A 1 106 ? -2.908 0.235 8.844 1.00 96.56 106 TYR A N 1
ATOM 751 C CA . TYR A 1 106 ? -1.459 0.364 8.756 1.00 96.56 106 TYR A CA 1
ATOM 752 C C . TYR A 1 106 ? -1.113 1.661 8.041 1.00 96.56 106 TYR A C 1
ATOM 754 O O . TYR A 1 106 ? -1.604 1.896 6.937 1.00 96.56 106 TYR A O 1
ATOM 762 N N . VAL A 1 107 ? -0.286 2.497 8.664 1.00 97.06 107 VAL A N 1
ATOM 763 C CA . VAL A 1 107 ? 0.090 3.823 8.158 1.00 97.06 107 VAL A CA 1
ATOM 764 C C . VAL A 1 107 ? 1.596 3.912 8.000 1.00 97.06 107 VAL A C 1
ATOM 766 O O . VAL A 1 107 ? 2.320 3.696 8.964 1.00 97.06 107 VAL A O 1
ATOM 769 N N . THR A 1 108 ? 2.079 4.273 6.814 1.00 96.12 108 THR A N 1
ATOM 770 C CA . THR A 1 108 ? 3.504 4.557 6.606 1.00 96.12 108 THR A CA 1
ATOM 771 C C . THR A 1 108 ? 3.832 5.997 6.976 1.00 96.12 108 THR A C 1
ATOM 773 O O . THR A 1 108 ? 3.128 6.915 6.555 1.00 96.12 108 THR A O 1
ATOM 776 N N . ASN A 1 109 ? 4.927 6.202 7.708 1.00 96.31 109 ASN A N 1
ATOM 777 C CA . ASN A 1 109 ? 5.455 7.512 8.089 1.00 96.31 109 ASN A CA 1
ATOM 778 C C . ASN A 1 109 ? 6.787 7.744 7.376 1.00 96.31 109 ASN A C 1
ATOM 780 O O . ASN A 1 109 ? 7.824 7.194 7.758 1.00 96.31 109 ASN A O 1
ATOM 784 N N . LEU A 1 110 ? 6.747 8.539 6.306 1.00 91.81 110 LEU A N 1
ATOM 785 C CA . LEU A 1 110 ? 7.846 8.660 5.350 1.00 91.81 110 LEU A CA 1
ATOM 786 C C . LEU A 1 110 ? 9.128 9.182 6.005 1.00 91.81 110 LEU A C 1
ATOM 788 O O . LEU A 1 110 ? 10.206 8.636 5.771 1.00 91.81 110 LEU A O 1
ATOM 792 N N . SER A 1 111 ? 9.005 10.215 6.839 1.00 95.50 111 SER A N 1
ATOM 793 C CA . SER A 1 111 ? 10.155 10.873 7.472 1.00 95.50 111 SER A CA 1
ATOM 794 C C . SER A 1 111 ? 10.727 10.065 8.638 1.00 95.50 111 SER A C 1
ATOM 796 O O . SER A 1 111 ? 11.921 10.159 8.913 1.00 95.50 111 SER A O 1
ATOM 798 N N . ASP A 1 112 ? 9.907 9.232 9.282 1.00 97.62 112 ASP A N 1
ATOM 799 C CA . ASP A 1 112 ? 10.333 8.408 10.419 1.00 97.62 112 ASP A CA 1
ATOM 800 C C . ASP A 1 112 ? 10.874 7.037 9.992 1.00 97.62 112 ASP A C 1
ATOM 802 O O . ASP A 1 112 ? 11.502 6.348 10.792 1.00 97.62 112 ASP A O 1
ATOM 806 N N . SER A 1 113 ? 10.671 6.634 8.732 1.00 98.25 113 SER A N 1
ATOM 807 C CA . SER A 1 113 ? 11.027 5.293 8.236 1.00 98.25 113 SER A CA 1
ATOM 808 C C . SER A 1 113 ? 10.341 4.159 9.015 1.00 98.25 113 SER A C 1
ATOM 810 O O . SER A 1 113 ? 10.910 3.082 9.233 1.00 98.25 113 SER A O 1
ATOM 812 N N . THR A 1 114 ? 9.100 4.415 9.435 1.00 98.62 114 THR A N 1
ATOM 813 C CA . THR A 1 114 ? 8.272 3.492 10.215 1.00 98.62 114 THR A CA 1
ATOM 814 C C . THR A 1 114 ? 6.912 3.250 9.572 1.00 98.62 114 THR A C 1
ATOM 816 O O . THR A 1 114 ? 6.444 4.002 8.712 1.00 98.62 114 THR A O 1
ATOM 819 N N . LEU A 1 115 ? 6.256 2.194 10.040 1.00 98.56 115 LEU A N 1
ATOM 820 C CA . LEU A 1 115 ? 4.847 1.925 9.831 1.00 98.56 115 LEU A CA 1
ATOM 821 C C . LEU A 1 115 ? 4.170 1.764 11.193 1.00 98.56 115 LEU A C 1
ATOM 823 O O . LEU A 1 115 ? 4.648 1.030 12.058 1.00 98.56 115 LEU A O 1
ATOM 827 N N . GLU A 1 116 ? 3.076 2.488 11.389 1.00 98.50 116 GLU A N 1
ATOM 828 C CA . GLU A 1 116 ? 2.236 2.410 12.579 1.00 98.50 116 GLU A CA 1
ATOM 829 C C . GLU A 1 116 ? 1.035 1.505 12.347 1.00 98.50 116 GLU A C 1
ATOM 831 O O . GLU A 1 116 ? 0.389 1.542 11.298 1.00 98.50 116 GLU A O 1
ATOM 836 N N . GLU A 1 117 ? 0.727 0.716 13.365 1.00 98.19 117 GLU A N 1
ATOM 837 C CA . GLU A 1 117 ? -0.325 -0.283 13.374 1.00 98.19 117 GLU A CA 1
ATOM 838 C C . GLU A 1 117 ? -1.427 0.175 14.324 1.00 98.19 117 GLU A C 1
ATOM 840 O O . GLU A 1 117 ? -1.161 0.625 15.442 1.00 98.19 117 GLU A O 1
ATOM 845 N N . TYR A 1 118 ? -2.675 0.027 13.898 1.00 96.50 118 TYR A N 1
ATOM 846 C CA . TYR A 1 118 ? -3.852 0.405 14.667 1.00 96.50 118 TYR A CA 1
ATOM 847 C C . TYR A 1 118 ? -4.854 -0.741 14.674 1.00 96.50 118 TYR A C 1
ATOM 849 O O . TYR A 1 118 ? -5.034 -1.430 13.670 1.00 96.50 118 TYR A O 1
ATOM 857 N N . THR A 1 119 ? -5.558 -0.913 15.788 1.00 95.94 119 THR A N 1
ATOM 858 C CA . THR A 1 119 ? -6.770 -1.738 15.845 1.00 95.94 119 THR A CA 1
ATOM 859 C C . THR A 1 119 ? -7.981 -0.930 15.399 1.00 95.94 119 THR A C 1
ATOM 861 O O . THR A 1 119 ? -8.023 0.279 15.606 1.00 95.94 119 THR A O 1
ATOM 864 N N . VAL A 1 120 ? -8.968 -1.604 14.816 1.00 90.69 120 VAL A N 1
ATOM 865 C CA . VAL A 1 120 ? -10.275 -1.059 14.438 1.00 90.69 120 VAL A CA 1
ATOM 866 C C . VAL A 1 120 ? -11.334 -1.824 15.223 1.00 90.69 120 VAL A C 1
ATOM 868 O O . VAL A 1 120 ? -11.457 -3.048 15.106 1.00 90.69 120 VAL A O 1
ATOM 871 N N . SER A 1 121 ? -12.096 -1.118 16.051 1.00 89.25 121 SER A N 1
ATOM 872 C CA . SER A 1 121 ? -13.216 -1.715 16.778 1.00 89.25 121 SER A CA 1
ATOM 873 C C . SER A 1 121 ? -14.421 -1.966 15.860 1.00 89.25 121 SER A C 1
ATOM 875 O O . SER A 1 121 ? -14.515 -1.446 14.750 1.00 89.25 121 SER A O 1
ATOM 877 N N . SER A 1 122 ? -15.407 -2.730 16.339 1.00 84.44 122 SER A N 1
ATOM 878 C CA . SER A 1 122 ? -16.652 -2.970 15.584 1.00 84.44 122 SER A CA 1
ATOM 879 C C . SER A 1 122 ? -17.458 -1.6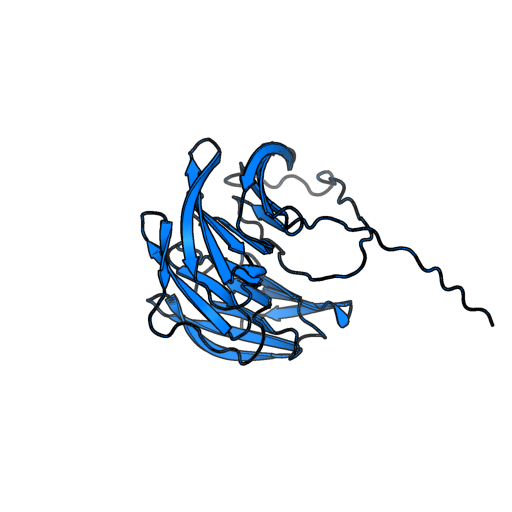99 15.267 1.00 84.44 122 SER A C 1
ATOM 881 O O . SER A 1 122 ? -18.245 -1.702 14.321 1.00 84.44 122 SER A O 1
ATOM 883 N N . SER A 1 123 ? -17.251 -0.622 16.035 1.00 83.50 123 SER A N 1
ATOM 884 C CA . SER A 1 123 ? -17.854 0.695 15.816 1.00 83.50 123 SER A CA 1
ATOM 885 C C . SER A 1 123 ? -16.987 1.626 14.963 1.00 83.50 123 SER A C 1
ATOM 887 O O . SER A 1 123 ? -17.361 2.784 14.791 1.00 83.50 123 SER A O 1
ATOM 889 N N . GLY A 1 124 ? -15.873 1.134 14.409 1.00 79.00 124 GLY A N 1
ATOM 890 C CA . GLY A 1 124 ? -14.951 1.884 13.549 1.00 79.00 124 GLY A CA 1
ATOM 891 C C . GLY A 1 124 ? -13.782 2.504 14.295 1.00 79.00 124 GLY A C 1
ATOM 892 O O . GLY A 1 124 ? -12.703 2.607 13.725 1.00 79.00 124 GLY A O 1
ATOM 893 N N . VAL A 1 125 ? -13.968 2.795 15.589 1.00 86.94 125 VAL A N 1
ATOM 894 C CA . VAL A 1 125 ? -12.991 3.529 16.400 1.00 86.94 125 VAL A CA 1
ATOM 895 C C . VAL A 1 125 ? -11.624 2.869 16.317 1.00 86.94 125 VAL A C 1
ATOM 897 O O . VAL A 1 125 ? -11.492 1.683 16.655 1.00 86.94 125 VAL A O 1
ATOM 900 N N . ILE A 1 126 ? -10.633 3.656 15.902 1.00 90.38 126 ILE A N 1
ATOM 901 C CA . ILE A 1 126 ? -9.241 3.223 15.828 1.00 90.38 126 ILE A CA 1
ATOM 902 C C . ILE A 1 126 ? -8.477 3.467 17.126 1.00 90.38 126 ILE A C 1
ATOM 904 O O . ILE A 1 126 ? -8.736 4.415 17.867 1.00 90.38 126 ILE A O 1
ATOM 908 N N . SER A 1 127 ? -7.521 2.592 17.429 1.00 94.25 127 SER A N 1
ATOM 909 C CA . SER A 1 127 ? -6.639 2.720 18.595 1.00 94.25 127 SER A CA 1
ATOM 910 C C . SER A 1 127 ? -5.221 2.256 18.259 1.00 94.25 127 SER A C 1
ATOM 912 O O . SER A 1 127 ? -5.093 1.212 17.611 1.00 94.25 127 SER A O 1
ATOM 914 N N . PRO A 1 128 ? -4.167 2.987 18.681 1.00 97.00 128 PRO A N 1
ATOM 915 C CA . PRO A 1 128 ? -2.782 2.601 18.417 1.00 97.00 128 PRO A CA 1
ATOM 916 C C . PRO A 1 128 ? -2.478 1.199 18.943 1.00 97.00 128 PRO A C 1
ATOM 918 O O . PRO A 1 128 ? -2.934 0.829 20.027 1.00 97.00 128 PRO A O 1
ATOM 921 N N . LEU A 1 129 ? -1.708 0.432 18.177 1.00 97.62 129 LEU A N 1
ATOM 922 C CA . LEU A 1 129 ? -1.318 -0.933 18.510 1.00 97.62 129 LEU A CA 1
ATOM 923 C C . LEU A 1 129 ? 0.201 -1.061 18.649 1.00 97.62 129 LEU A C 1
ATOM 925 O O . LEU A 1 129 ? 0.675 -1.517 19.687 1.00 97.62 129 LEU A O 1
ATOM 929 N N . SER A 1 130 ? 0.957 -0.667 17.624 1.00 98.25 130 SER A N 1
ATOM 930 C CA . SER A 1 130 ? 2.418 -0.788 17.601 1.00 98.25 130 SER A CA 1
ATOM 931 C C . SER A 1 130 ? 3.040 0.097 16.517 1.00 98.25 130 SER A C 1
ATOM 933 O O . SER A 1 130 ? 2.344 0.738 15.726 1.00 98.25 130 SER A O 1
ATOM 935 N N . THR A 1 131 ? 4.368 0.099 16.461 1.00 98.50 131 THR A N 1
ATOM 936 C CA . THR A 1 131 ? 5.164 0.716 15.402 1.00 98.50 131 THR A CA 1
ATOM 937 C C . THR A 1 131 ? 6.301 -0.226 15.023 1.00 98.50 131 THR A C 1
ATOM 939 O O . THR A 1 131 ? 6.958 -0.796 15.896 1.00 98.50 131 THR A O 1
ATOM 942 N N . ILE A 1 132 ? 6.568 -0.360 13.727 1.00 98.62 132 ILE A N 1
ATOM 943 C CA . ILE A 1 132 ? 7.650 -1.187 13.189 1.00 98.62 132 ILE A CA 1
ATOM 944 C C . ILE A 1 132 ? 8.491 -0.396 12.183 1.00 98.62 132 ILE A C 1
ATOM 946 O O . ILE A 1 132 ? 7.991 0.486 11.486 1.00 98.62 132 ILE A O 1
ATOM 950 N N . ALA A 1 133 ? 9.785 -0.703 12.100 1.00 98.50 133 ALA A N 1
ATOM 951 C CA . ALA A 1 133 ? 10.664 -0.132 11.085 1.00 98.50 133 ALA A CA 1
ATOM 952 C C . ALA A 1 133 ? 10.394 -0.763 9.710 1.00 98.50 133 ALA A C 1
ATOM 954 O O . ALA A 1 133 ? 10.328 -1.987 9.584 1.00 98.50 133 ALA A O 1
ATOM 955 N N . THR A 1 134 ? 10.293 0.065 8.669 1.00 96.31 134 THR A N 1
ATOM 956 C CA . THR A 1 134 ? 10.050 -0.396 7.289 1.00 96.31 134 THR A CA 1
ATOM 957 C C . THR A 1 134 ? 11.299 -0.442 6.427 1.00 96.31 134 THR A C 1
ATOM 959 O O . THR A 1 134 ? 11.342 -1.160 5.435 1.00 96.31 134 THR A O 1
ATOM 962 N N . GLY A 1 135 ? 12.303 0.356 6.781 1.00 93.38 135 GLY A N 1
ATOM 963 C CA . GLY A 1 135 ? 13.318 0.831 5.845 1.00 93.38 135 GLY A CA 1
ATOM 964 C C . GLY A 1 135 ? 13.002 2.250 5.367 1.00 93.38 135 GLY A C 1
ATOM 965 O O . GLY A 1 135 ? 11.908 2.767 5.598 1.00 93.38 135 GLY A O 1
ATOM 966 N N . ASN A 1 136 ? 13.992 2.884 4.740 1.00 96.31 136 ASN A N 1
ATOM 967 C CA . ASN A 1 136 ? 13.994 4.326 4.501 1.00 96.31 136 ASN A CA 1
ATOM 968 C C . ASN A 1 136 ? 12.908 4.770 3.516 1.00 96.31 136 ASN A C 1
ATOM 970 O O . ASN A 1 136 ? 12.809 4.217 2.415 1.00 96.31 136 ASN A O 1
ATOM 974 N N . SER A 1 137 ? 12.197 5.838 3.884 1.00 94.12 137 SER A N 1
ATOM 975 C CA . SER A 1 137 ? 11.184 6.512 3.060 1.00 94.12 137 SER A CA 1
ATOM 976 C C . SER A 1 137 ? 10.081 5.564 2.566 1.00 94.12 137 SER A C 1
ATOM 978 O O . SER A 1 137 ? 10.018 5.274 1.372 1.00 94.12 137 SER A O 1
ATOM 980 N N . PRO A 1 138 ? 9.231 5.034 3.466 1.00 96.19 138 PRO A N 1
ATOM 981 C CA . PRO A 1 138 ? 8.103 4.199 3.077 1.00 96.19 138 PRO A CA 1
ATOM 982 C C . PRO A 1 138 ? 7.030 5.018 2.345 1.00 96.19 138 PRO A C 1
ATOM 984 O O . PRO A 1 138 ? 6.310 5.826 2.934 1.00 96.19 138 PRO A O 1
ATOM 987 N N . GLU A 1 139 ? 6.920 4.784 1.042 1.00 94.81 139 GLU A N 1
ATOM 988 C CA . GLU A 1 139 ? 6.061 5.523 0.116 1.00 94.81 139 GLU A CA 1
ATOM 989 C C . GLU A 1 139 ? 4.633 4.971 0.085 1.00 94.81 139 GLU A C 1
ATOM 991 O O . GLU A 1 139 ? 3.667 5.730 0.067 1.00 94.81 139 GLU A O 1
ATOM 996 N N . SER A 1 140 ? 4.480 3.648 0.100 1.00 95.38 140 SER A N 1
ATOM 997 C CA . SER A 1 140 ? 3.181 2.982 -0.033 1.00 95.38 140 SER A CA 1
ATOM 998 C C . SER A 1 140 ? 3.115 1.708 0.795 1.00 95.38 140 SER A C 1
ATOM 1000 O O . SER A 1 140 ? 4.145 1.107 1.090 1.00 95.38 140 SER A O 1
ATOM 1002 N N . VAL A 1 141 ? 1.904 1.287 1.156 1.00 97.56 141 VAL A N 1
ATOM 1003 C CA . VAL A 1 141 ? 1.642 -0.009 1.794 1.00 97.56 141 VAL A CA 1
ATOM 1004 C C . VAL A 1 141 ? 0.467 -0.692 1.106 1.00 97.56 141 VAL A C 1
ATOM 1006 O O . VAL A 1 141 ? -0.575 -0.075 0.891 1.00 97.56 141 VAL A O 1
ATOM 1009 N N . ALA A 1 142 ? 0.632 -1.974 0.791 1.00 97.31 142 ALA A N 1
ATOM 1010 C CA . ALA A 1 142 ? -0.421 -2.847 0.297 1.00 97.31 142 ALA A CA 1
ATOM 1011 C C . ALA A 1 142 ? -0.501 -4.113 1.153 1.00 97.31 142 ALA A C 1
ATOM 1013 O O . ALA A 1 142 ? 0.515 -4.602 1.648 1.00 97.31 142 ALA A O 1
ATOM 1014 N N . ILE A 1 143 ? -1.713 -4.637 1.316 1.00 96.19 143 ILE A N 1
ATOM 1015 C CA . ILE A 1 143 ? -1.985 -5.874 2.050 1.00 96.19 143 ILE A CA 1
ATOM 1016 C C . ILE A 1 143 ? -2.559 -6.878 1.074 1.00 96.19 143 ILE A C 1
ATOM 1018 O O . ILE A 1 143 ? -3.397 -6.526 0.241 1.00 96.19 143 ILE A O 1
ATOM 1022 N N . ASP A 1 144 ? -2.085 -8.112 1.161 1.00 95.12 144 ASP A N 1
ATOM 1023 C CA . ASP A 1 144 ? -2.566 -9.171 0.294 1.00 95.12 144 ASP A CA 1
ATOM 1024 C C . ASP A 1 144 ? -4.039 -9.531 0.606 1.00 95.12 144 ASP A C 1
ATOM 1026 O O . ASP A 1 144 ? -4.517 -9.315 1.726 1.00 95.12 144 ASP A O 1
ATOM 1030 N N . PRO A 1 145 ? -4.782 -10.112 -0.352 1.00 92.81 145 PRO A N 1
ATOM 1031 C CA . PRO A 1 145 ? -6.193 -10.450 -0.162 1.00 92.81 145 PRO A CA 1
ATOM 1032 C C . PRO A 1 145 ? -6.481 -11.425 0.989 1.00 92.81 145 PRO A C 1
ATOM 1034 O O . PRO A 1 145 ? -7.587 -11.396 1.534 1.00 92.81 145 PRO A O 1
ATOM 1037 N N . SER A 1 146 ? -5.522 -12.270 1.389 1.00 94.31 146 SER A N 1
ATOM 1038 C CA . SER A 1 146 ? -5.678 -13.143 2.560 1.00 94.31 146 SER A CA 1
ATOM 1039 C C . SER A 1 146 ? -5.502 -12.397 3.886 1.00 94.31 146 SER A C 1
ATOM 1041 O O . SER A 1 146 ? -6.004 -12.843 4.918 1.00 94.31 146 SER A O 1
ATOM 1043 N N . GLY A 1 147 ? -4.851 -11.231 3.869 1.00 94.62 147 GLY A N 1
ATOM 1044 C CA . GLY A 1 147 ? -4.578 -10.434 5.058 1.00 94.62 147 GLY A CA 1
ATOM 1045 C C . GLY A 1 147 ? -3.446 -10.989 5.918 1.00 94.62 147 GLY A C 1
ATOM 1046 O O . GLY A 1 147 ? -3.400 -10.681 7.110 1.00 94.62 147 GLY A O 1
ATOM 1047 N N . HIS A 1 148 ? -2.570 -11.809 5.340 1.00 97.94 148 HIS A N 1
ATOM 1048 C CA . HIS A 1 148 ? -1.431 -12.431 6.012 1.00 97.94 148 HIS A CA 1
ATOM 1049 C C . HIS A 1 148 ? -0.104 -11.752 5.689 1.00 97.94 148 HIS A C 1
ATOM 1051 O O . HIS A 1 148 ? 0.862 -11.952 6.424 1.00 97.94 148 HIS A O 1
ATOM 1057 N N . TYR A 1 149 ? -0.047 -10.933 4.641 1.00 98.56 149 TYR A N 1
ATOM 1058 C CA . TYR A 1 149 ? 1.173 -10.305 4.159 1.00 98.56 149 TYR A CA 1
ATOM 1059 C C . TYR A 1 149 ? 0.964 -8.822 3.861 1.00 98.56 149 TYR A C 1
ATOM 1061 O O . TYR A 1 149 ? -0.054 -8.413 3.298 1.00 98.56 149 TYR A O 1
ATOM 1069 N N . ALA A 1 150 ? 1.960 -8.015 4.221 1.00 98.56 150 ALA A N 1
ATOM 1070 C CA . ALA A 1 150 ? 2.039 -6.610 3.847 1.00 98.56 150 ALA A CA 1
ATOM 1071 C C . ALA A 1 150 ? 3.325 -6.332 3.066 1.00 98.56 150 ALA A C 1
ATOM 1073 O O . ALA A 1 150 ? 4.405 -6.825 3.407 1.00 98.56 150 ALA A O 1
ATOM 1074 N N . TYR A 1 151 ? 3.198 -5.492 2.044 1.00 98.56 151 TYR A N 1
ATOM 1075 C CA . TYR A 1 151 ? 4.283 -5.058 1.175 1.00 98.56 151 TYR A CA 1
ATOM 1076 C C . TYR A 1 151 ? 4.377 -3.539 1.219 1.00 98.56 151 TYR A C 1
ATOM 1078 O O . TYR A 1 151 ? 3.415 -2.839 0.897 1.00 98.56 151 TYR A O 1
ATOM 1086 N N . VAL A 1 152 ? 5.537 -3.032 1.626 1.00 98.69 152 VAL A N 1
ATOM 1087 C CA . VAL A 1 152 ? 5.787 -1.600 1.784 1.00 98.69 152 VAL A CA 1
ATOM 1088 C C . VAL A 1 152 ? 6.824 -1.161 0.764 1.00 98.69 152 VAL A C 1
ATOM 1090 O O . VAL A 1 152 ? 7.954 -1.651 0.769 1.00 98.69 152 VAL A O 1
ATOM 1093 N N . GLY A 1 153 ? 6.448 -0.234 -0.112 1.00 97.75 153 GLY A N 1
ATOM 1094 C CA . GLY A 1 153 ? 7.385 0.392 -1.035 1.00 97.75 153 GLY A CA 1
ATOM 1095 C C . GLY A 1 153 ? 8.315 1.330 -0.276 1.00 97.75 153 GLY A C 1
ATOM 1096 O O . GLY A 1 153 ? 7.843 2.217 0.429 1.00 97.75 153 GLY A O 1
ATOM 1097 N N . ILE A 1 154 ? 9.623 1.119 -0.394 1.00 98.00 154 ILE A N 1
ATOM 1098 C CA . ILE A 1 154 ? 10.669 1.934 0.230 1.00 98.00 154 ILE A CA 1
ATOM 1099 C C . ILE A 1 154 ? 11.676 2.410 -0.828 1.00 98.00 154 ILE A C 1
ATOM 1101 O O . ILE A 1 154 ? 11.675 1.969 -1.981 1.00 98.00 154 ILE A O 1
ATOM 1105 N N . SER A 1 155 ? 12.589 3.292 -0.428 1.00 95.88 155 SER A N 1
ATOM 1106 C CA . SER A 1 155 ? 13.615 3.874 -1.312 1.00 95.88 155 SER A CA 1
ATOM 1107 C C . SER A 1 155 ? 14.543 2.869 -2.012 1.00 95.88 155 SER A C 1
ATOM 1109 O O . SER A 1 155 ? 15.099 3.189 -3.063 1.00 95.88 155 SER A O 1
ATOM 1111 N N . THR A 1 156 ? 14.726 1.668 -1.456 1.00 94.75 156 THR A N 1
ATOM 1112 C CA . THR A 1 156 ? 15.629 0.634 -1.995 1.00 94.75 156 THR A CA 1
ATOM 1113 C C . THR A 1 156 ? 14.908 -0.570 -2.604 1.00 94.75 156 THR A C 1
ATOM 1115 O O . THR A 1 156 ? 15.560 -1.437 -3.197 1.00 94.75 156 THR A O 1
ATOM 1118 N N . GLY A 1 157 ? 13.585 -0.668 -2.463 1.00 97.31 157 GLY A N 1
ATOM 1119 C CA . GLY A 1 157 ? 12.881 -1.909 -2.752 1.00 97.31 157 GLY A CA 1
ATOM 1120 C C . GLY A 1 157 ? 11.518 -2.033 -2.094 1.00 97.31 157 GLY A C 1
ATOM 1121 O O . GLY A 1 157 ? 10.829 -1.048 -1.852 1.00 97.31 157 GLY A O 1
ATOM 1122 N N . ILE A 1 158 ? 11.142 -3.274 -1.804 1.00 98.69 158 ILE A N 1
ATOM 1123 C CA . ILE A 1 158 ? 9.888 -3.632 -1.147 1.00 98.69 158 ILE A CA 1
ATOM 1124 C C . ILE A 1 158 ? 10.230 -4.303 0.180 1.00 98.69 158 ILE A C 1
ATOM 1126 O O . ILE A 1 158 ? 10.833 -5.380 0.197 1.00 98.69 158 ILE A O 1
ATOM 1130 N N . ALA A 1 159 ? 9.845 -3.686 1.292 1.00 98.81 159 ALA A N 1
ATOM 1131 C CA . ALA A 1 159 ? 9.883 -4.339 2.589 1.00 98.81 159 ALA A CA 1
ATOM 1132 C C . ALA A 1 159 ? 8.672 -5.269 2.739 1.00 98.81 159 ALA A C 1
ATOM 1134 O O . ALA A 1 159 ? 7.547 -4.900 2.402 1.00 98.81 159 ALA A O 1
ATOM 1135 N N . GLN A 1 160 ? 8.916 -6.485 3.221 1.00 98.69 160 GLN A N 1
ATOM 1136 C CA . GLN A 1 160 ? 7.919 -7.549 3.312 1.00 98.69 160 GLN A CA 1
ATOM 1137 C C . GLN A 1 160 ? 7.672 -7.929 4.772 1.00 98.69 160 GLN A C 1
ATOM 1139 O O . GLN A 1 160 ? 8.627 -8.125 5.535 1.00 98.69 160 GLN A O 1
ATOM 1144 N N . PHE A 1 161 ? 6.402 -8.085 5.141 1.00 98.88 161 PHE A N 1
ATOM 1145 C CA . PHE A 1 161 ? 5.984 -8.396 6.506 1.00 98.88 161 PHE A CA 1
ATOM 1146 C C . PHE A 1 161 ? 4.945 -9.512 6.542 1.00 98.88 161 PHE A C 1
ATOM 1148 O O . PHE A 1 161 ? 4.026 -9.527 5.724 1.00 98.88 161 PHE A O 1
ATOM 1155 N N . ASN A 1 162 ? 5.050 -10.403 7.531 1.00 98.69 162 ASN A N 1
ATOM 1156 C CA . ASN A 1 162 ? 3.930 -11.250 7.939 1.00 98.69 162 ASN A CA 1
ATOM 1157 C C . ASN A 1 162 ? 2.998 -10.449 8.849 1.00 98.69 162 ASN A C 1
ATOM 1159 O O . ASN A 1 162 ? 3.478 -9.715 9.712 1.00 98.69 162 ASN A O 1
ATOM 1163 N N . ILE A 1 163 ? 1.693 -10.660 8.709 1.00 98.56 163 ILE A N 1
ATOM 1164 C CA . ILE A 1 163 ? 0.647 -10.117 9.571 1.00 98.56 163 ILE A CA 1
ATOM 1165 C C . ILE A 1 163 ? 0.176 -11.222 10.517 1.00 98.56 163 ILE A C 1
ATOM 1167 O O . ILE A 1 163 ? -0.415 -12.220 10.095 1.00 98.56 163 ILE A O 1
ATOM 1171 N N . GLY A 1 164 ? 0.436 -11.050 11.813 1.00 98.19 164 GLY A N 1
ATOM 1172 C CA . GLY A 1 164 ? -0.049 -11.960 12.846 1.00 98.19 164 GLY A CA 1
ATOM 1173 C C . GLY A 1 164 ? -1.570 -11.901 13.010 1.00 98.19 164 GLY A C 1
ATOM 1174 O O . GLY A 1 164 ? -2.228 -10.929 12.645 1.00 98.19 164 GLY A O 1
ATOM 1175 N N . T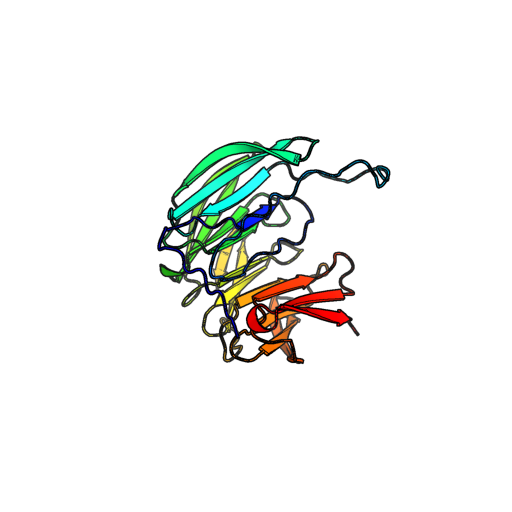HR A 1 165 ? -2.155 -12.910 13.656 1.00 96.81 165 THR A N 1
ATOM 1176 C CA . THR A 1 165 ? -3.598 -12.927 13.979 1.00 96.81 165 THR A CA 1
ATOM 1177 C C . THR A 1 165 ? -4.027 -11.798 14.923 1.00 96.81 165 THR A C 1
ATOM 1179 O O . THR A 1 165 ? -5.214 -11.510 15.046 1.00 96.81 165 THR A O 1
ATOM 1182 N N . ASN A 1 166 ? -3.066 -11.177 15.607 1.00 97.25 166 ASN A N 1
ATOM 1183 C CA . ASN A 1 166 ? -3.235 -9.992 16.441 1.00 97.25 166 ASN A CA 1
ATOM 1184 C C . ASN A 1 166 ? -3.039 -8.672 15.671 1.00 97.25 166 ASN A C 1
ATOM 1186 O O . ASN A 1 166 ? -3.147 -7.614 16.283 1.00 97.25 166 ASN A O 1
ATOM 1190 N N . GLY A 1 167 ? -2.771 -8.732 14.364 1.00 97.25 167 GLY A N 1
ATOM 1191 C CA . GLY A 1 167 ? -2.535 -7.582 13.495 1.00 97.25 167 GLY A CA 1
ATOM 1192 C C . GLY A 1 167 ? -1.096 -7.079 13.474 1.00 97.25 167 GLY A C 1
ATOM 1193 O O . GLY A 1 167 ? -0.795 -6.236 12.633 1.00 97.25 167 GLY A O 1
ATOM 1194 N N . LEU A 1 168 ? -0.217 -7.593 14.341 1.00 98.62 168 LEU A N 1
ATOM 1195 C CA . LEU A 1 168 ? 1.168 -7.132 14.422 1.00 98.62 168 LEU A CA 1
ATOM 1196 C C . LEU A 1 168 ? 1.978 -7.590 13.210 1.00 98.62 168 LEU A C 1
ATOM 1198 O O . LEU A 1 168 ? 1.893 -8.759 12.812 1.00 98.62 168 LEU A O 1
ATOM 1202 N N . LEU A 1 169 ? 2.796 -6.694 12.662 1.00 98.75 169 LEU A N 1
ATOM 1203 C CA . LEU A 1 169 ? 3.734 -7.029 11.603 1.00 98.75 169 LEU A CA 1
ATOM 1204 C C . LEU A 1 169 ? 5.008 -7.659 12.167 1.00 98.75 169 LEU A C 1
ATOM 1206 O O . LEU A 1 169 ? 5.515 -7.296 13.227 1.00 98.75 169 LEU A O 1
ATOM 1210 N N . THR A 1 170 ? 5.575 -8.590 11.405 1.00 98.62 170 THR A N 1
ATOM 1211 C CA . THR A 1 170 ? 6.934 -9.098 11.623 1.00 98.62 170 THR A CA 1
ATOM 1212 C C . THR A 1 170 ? 7.685 -9.139 10.301 1.00 98.62 170 THR A C 1
ATOM 1214 O O . THR A 1 170 ? 7.158 -9.613 9.294 1.00 98.62 170 THR A O 1
ATOM 1217 N N . THR A 1 171 ? 8.914 -8.625 10.286 1.00 98.56 171 THR A N 1
ATOM 1218 C CA . THR A 1 171 ? 9.737 -8.570 9.072 1.00 98.56 171 THR A CA 1
ATOM 1219 C C . THR A 1 171 ? 10.025 -9.975 8.547 1.00 98.56 171 THR A C 1
ATOM 1221 O O . THR A 1 171 ? 10.465 -10.849 9.295 1.00 98.56 171 THR A O 1
ATOM 1224 N N . MET A 1 172 ? 9.804 -10.196 7.251 1.00 98.44 172 MET A N 1
ATOM 1225 C CA . MET A 1 172 ? 10.129 -11.466 6.605 1.00 98.44 172 MET A CA 1
ATOM 1226 C C . MET A 1 172 ? 11.638 -11.630 6.392 1.00 98.44 172 MET A C 1
ATOM 1228 O O . MET A 1 172 ? 12.357 -10.669 6.105 1.00 98.44 172 MET A O 1
ATOM 1232 N N . ILE A 1 173 ? 12.111 -12.876 6.446 1.00 96.25 173 ILE A N 1
ATOM 1233 C CA . ILE A 1 173 ? 13.473 -13.231 6.025 1.00 96.25 173 ILE A CA 1
ATOM 1234 C C . ILE A 1 173 ? 13.642 -12.887 4.538 1.00 96.25 173 ILE A C 1
ATOM 1236 O O . ILE A 1 173 ? 12.771 -13.183 3.724 1.00 96.25 173 ILE A O 1
ATOM 1240 N N . GLY A 1 174 ? 14.768 -12.261 4.183 1.00 93.31 174 GLY A N 1
ATOM 1241 C CA . GLY A 1 174 ? 15.042 -11.815 2.810 1.00 93.31 174 GLY A CA 1
ATOM 1242 C C . GLY A 1 174 ? 14.412 -10.467 2.440 1.00 93.31 174 GLY A C 1
ATOM 1243 O O . GLY A 1 174 ? 14.498 -10.054 1.289 1.00 93.31 174 GLY A O 1
ATOM 1244 N N . SER A 1 175 ? 13.790 -9.769 3.395 1.00 96.56 175 SER A N 1
ATOM 1245 C CA . SER A 1 175 ? 13.367 -8.375 3.239 1.00 96.56 175 SER A CA 1
ATOM 1246 C C . SER A 1 175 ? 14.556 -7.405 3.408 1.00 96.56 175 SER A C 1
ATOM 1248 O O . SER A 1 175 ? 15.375 -7.622 4.305 1.00 96.56 175 SER A O 1
ATOM 1250 N N . PRO A 1 176 ? 14.645 -6.314 2.619 1.00 97.94 176 PRO A N 1
ATOM 1251 C CA . PRO A 1 176 ? 13.763 -5.963 1.503 1.00 97.94 176 PRO A CA 1
ATOM 1252 C C . PRO A 1 176 ? 14.132 -6.688 0.198 1.00 97.94 176 PRO A C 1
ATOM 1254 O O . PRO A 1 176 ? 15.293 -7.023 -0.037 1.00 97.94 176 PRO A O 1
ATOM 1257 N N . VAL A 1 177 ? 13.157 -6.842 -0.704 1.00 98.19 177 VAL A N 1
ATOM 1258 C CA . VAL A 1 177 ? 13.425 -7.234 -2.100 1.00 98.19 177 VAL A CA 1
ATOM 1259 C C . VAL A 1 177 ? 13.837 -6.000 -2.891 1.00 98.19 177 VAL A C 1
ATOM 1261 O O . VAL A 1 177 ? 13.076 -5.038 -2.988 1.00 98.19 177 VAL A O 1
ATOM 1264 N N . ALA A 1 178 ? 15.035 -6.024 -3.472 1.00 97.31 178 ALA A N 1
ATOM 1265 C CA . ALA A 1 178 ? 15.570 -4.891 -4.213 1.00 97.31 178 ALA A CA 1
ATOM 1266 C C . ALA A 1 178 ? 14.825 -4.652 -5.539 1.00 97.31 178 ALA A C 1
ATOM 1268 O O . ALA A 1 178 ? 14.669 -5.553 -6.362 1.00 97.31 178 ALA A O 1
ATOM 1269 N N . THR A 1 179 ? 14.445 -3.399 -5.785 1.00 95.88 179 THR A N 1
ATOM 1270 C CA . THR A 1 179 ? 13.948 -2.902 -7.087 1.00 95.88 179 THR A CA 1
ATOM 1271 C C . THR A 1 179 ? 15.011 -2.058 -7.809 1.00 95.88 179 THR A C 1
ATOM 1273 O O . THR A 1 179 ? 14.853 -1.654 -8.968 1.00 95.88 179 THR A O 1
ATOM 1276 N N . ASN A 1 180 ? 16.130 -1.776 -7.126 1.00 91.88 180 ASN A N 1
ATOM 1277 C CA . ASN A 1 180 ? 17.188 -0.866 -7.569 1.00 91.88 180 ASN A CA 1
ATOM 1278 C C . ASN A 1 180 ? 16.656 0.543 -7.913 1.00 91.88 180 ASN A C 1
ATOM 1280 O O . ASN A 1 180 ? 17.203 1.210 -8.792 1.00 91.88 180 ASN A O 1
ATOM 1284 N N . GLY A 1 181 ? 15.562 0.970 -7.283 1.00 92.25 181 GLY A N 1
ATOM 1285 C CA . GLY A 1 181 ? 14.907 2.264 -7.461 1.00 92.25 181 GLY A CA 1
ATOM 1286 C C . GLY A 1 181 ? 13.866 2.491 -6.365 1.00 92.25 181 GLY A C 1
ATOM 1287 O O . GLY A 1 181 ? 13.616 1.605 -5.554 1.00 92.25 181 GLY A O 1
ATOM 1288 N N . ILE A 1 182 ? 13.250 3.670 -6.341 1.00 93.00 182 ILE A N 1
ATOM 1289 C CA . ILE A 1 182 ? 12.236 3.977 -5.326 1.00 93.00 182 ILE A CA 1
ATOM 1290 C C . ILE A 1 182 ? 10.951 3.229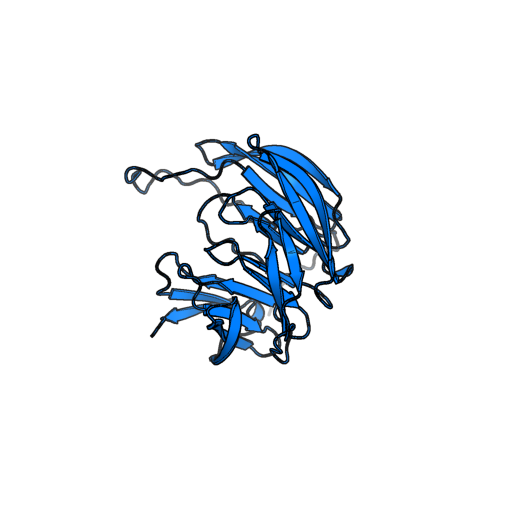 -5.688 1.00 93.00 182 ILE A C 1
ATOM 1292 O O . ILE A 1 182 ? 10.416 3.425 -6.781 1.00 93.00 182 ILE A O 1
ATOM 1296 N N . ALA A 1 183 ? 10.461 2.375 -4.789 1.00 95.88 183 ALA A N 1
ATOM 1297 C CA . ALA A 1 183 ? 9.171 1.712 -4.941 1.00 95.88 183 ALA A CA 1
ATOM 1298 C C . ALA A 1 183 ? 8.043 2.667 -4.523 1.00 95.88 183 ALA A C 1
ATOM 1300 O O . ALA A 1 183 ? 7.637 2.697 -3.365 1.00 95.88 183 ALA A O 1
ATOM 1301 N N . GLN A 1 184 ? 7.556 3.470 -5.470 1.00 95.50 184 GLN A N 1
ATOM 1302 C CA . GLN A 1 184 ? 6.618 4.565 -5.193 1.00 95.50 184 GLN A CA 1
ATOM 1303 C C . GLN A 1 184 ? 5.210 4.077 -4.852 1.00 95.50 184 GLN A C 1
ATOM 1305 O O . GLN A 1 184 ? 4.564 4.604 -3.950 1.00 95.50 184 GLN A O 1
ATOM 1310 N N . SER A 1 185 ? 4.729 3.076 -5.584 1.00 95.62 185 SER A N 1
ATOM 1311 C CA . SER A 1 185 ? 3.406 2.489 -5.398 1.00 95.62 185 SER A CA 1
ATOM 1312 C C . SER A 1 185 ? 3.515 0.986 -5.560 1.00 95.62 185 SER A C 1
ATOM 1314 O O . SER A 1 185 ? 4.100 0.515 -6.536 1.00 95.62 185 SER A O 1
ATOM 1316 N N . VAL A 1 186 ? 2.975 0.262 -4.585 1.00 94.50 186 VAL A N 1
ATOM 1317 C CA . VAL A 1 186 ? 2.881 -1.195 -4.552 1.00 94.50 186 VAL A CA 1
ATOM 1318 C C . VAL A 1 186 ? 1.404 -1.572 -4.616 1.00 94.50 186 VAL A C 1
ATOM 1320 O O . VAL A 1 186 ? 0.604 -1.055 -3.839 1.00 94.50 186 VAL A O 1
ATOM 1323 N N . ALA A 1 187 ? 1.043 -2.478 -5.520 1.00 96.31 187 ALA A N 1
ATOM 1324 C CA . ALA A 1 187 ? -0.304 -3.030 -5.632 1.00 96.31 187 ALA A CA 1
ATOM 1325 C C . ALA A 1 187 ? -0.247 -4.560 -5.678 1.00 96.31 187 ALA A C 1
ATOM 1327 O O . ALA A 1 187 ? 0.611 -5.123 -6.356 1.00 96.31 187 ALA A O 1
ATOM 1328 N N . VAL A 1 188 ? -1.167 -5.220 -4.974 1.00 94.31 188 VAL A N 1
ATOM 1329 C CA . VAL A 1 188 ? -1.339 -6.681 -4.996 1.00 94.31 188 VAL A CA 1
ATOM 1330 C C . VAL A 1 188 ? -2.543 -7.008 -5.875 1.00 94.31 188 VAL A C 1
ATOM 1332 O O . VAL A 1 188 ? -3.543 -6.287 -5.833 1.00 94.31 188 VAL A O 1
ATOM 1335 N N . ASP A 1 189 ? -2.465 -8.061 -6.685 1.00 90.81 189 ASP A N 1
ATOM 1336 C CA . ASP A 1 189 ? -3.623 -8.507 -7.458 1.00 90.81 189 ASP A CA 1
ATOM 1337 C C . ASP A 1 189 ? -4.714 -9.129 -6.555 1.00 90.81 189 ASP A C 1
ATOM 1339 O O . ASP A 1 189 ? -4.423 -9.614 -5.458 1.00 90.81 189 ASP A O 1
ATOM 1343 N N . PRO A 1 190 ? -5.980 -9.174 -7.006 1.00 89.06 190 PRO A N 1
ATOM 1344 C CA . PRO A 1 190 ? -7.087 -9.705 -6.207 1.00 89.06 190 PRO A CA 1
ATOM 1345 C C . PRO A 1 190 ? -6.956 -11.178 -5.797 1.00 89.06 190 PRO A C 1
ATOM 1347 O O . PRO A 1 190 ? -7.640 -11.597 -4.864 1.00 89.06 190 PRO A O 1
ATOM 1350 N N . LEU A 1 191 ? -6.114 -11.965 -6.478 1.00 91.25 191 LEU A N 1
ATOM 1351 C CA . LEU A 1 191 ? -5.870 -13.371 -6.150 1.00 91.25 191 LEU A CA 1
ATOM 1352 C C . LEU A 1 191 ? -4.618 -13.572 -5.281 1.00 91.25 191 LEU A C 1
ATOM 1354 O O . LEU A 1 191 ? -4.348 -14.704 -4.886 1.00 91.25 191 LEU A O 1
ATOM 1358 N N . GLY A 1 192 ? -3.868 -12.511 -4.963 1.00 93.56 192 GLY A N 1
ATOM 1359 C CA . GLY A 1 192 ? -2.682 -12.586 -4.105 1.00 93.56 192 GLY A CA 1
ATOM 1360 C C . GLY A 1 192 ? -1.527 -13.377 -4.720 1.00 93.56 192 GLY A C 1
ATOM 1361 O O . GLY A 1 192 ? -0.742 -13.984 -3.999 1.00 93.56 192 GLY A O 1
ATOM 1362 N N . GLN A 1 193 ? -1.435 -13.398 -6.046 1.00 96.31 193 GLN A N 1
ATOM 1363 C CA . GLN A 1 193 ? -0.410 -14.100 -6.815 1.00 96.31 193 GLN A CA 1
ATOM 1364 C C . GLN A 1 193 ? 0.720 -13.177 -7.283 1.00 96.31 193 GLN A C 1
ATOM 1366 O O . GLN A 1 193 ? 1.832 -13.648 -7.521 1.00 96.31 193 GLN A O 1
ATOM 1371 N N . PHE A 1 194 ? 0.464 -11.876 -7.418 1.00 97.19 194 PHE A N 1
ATOM 1372 C CA . PHE A 1 194 ? 1.395 -10.912 -7.988 1.00 97.19 194 PHE A CA 1
ATOM 1373 C C . PHE A 1 194 ? 1.414 -9.585 -7.233 1.00 97.19 194 PHE A C 1
ATOM 1375 O O . PHE A 1 194 ? 0.392 -9.071 -6.778 1.00 97.19 194 PHE A O 1
ATOM 1382 N N . VAL 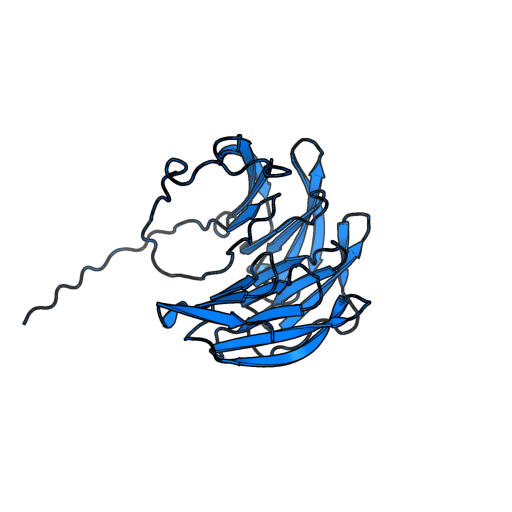A 1 195 ? 2.6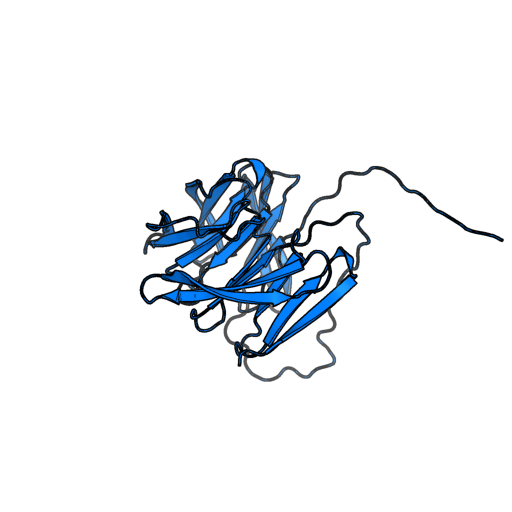07 -8.993 -7.189 1.00 97.94 195 VAL A N 1
ATOM 1383 C CA . VAL A 1 195 ? 2.843 -7.613 -6.767 1.00 97.94 195 VAL A CA 1
ATOM 1384 C C . VAL A 1 195 ? 3.347 -6.794 -7.947 1.00 97.94 195 VAL A C 1
ATOM 1386 O O . VAL A 1 195 ? 4.291 -7.181 -8.639 1.00 97.94 195 VAL A O 1
ATOM 1389 N N . TYR A 1 196 ? 2.746 -5.625 -8.136 1.00 97.88 196 TYR A N 1
ATOM 1390 C CA . TYR A 1 196 ? 3.118 -4.639 -9.140 1.00 97.88 196 TYR A CA 1
ATOM 1391 C C . TYR A 1 196 ? 3.695 -3.403 -8.469 1.00 97.88 196 TYR A C 1
ATOM 1393 O O . TYR A 1 196 ? 3.102 -2.881 -7.525 1.00 97.88 196 TYR A O 1
ATOM 1401 N N . VAL A 1 197 ? 4.831 -2.918 -8.970 1.00 98.38 197 VAL A N 1
ATOM 1402 C CA . VAL A 1 197 ? 5.534 -1.779 -8.373 1.00 98.38 197 VAL A CA 1
ATOM 140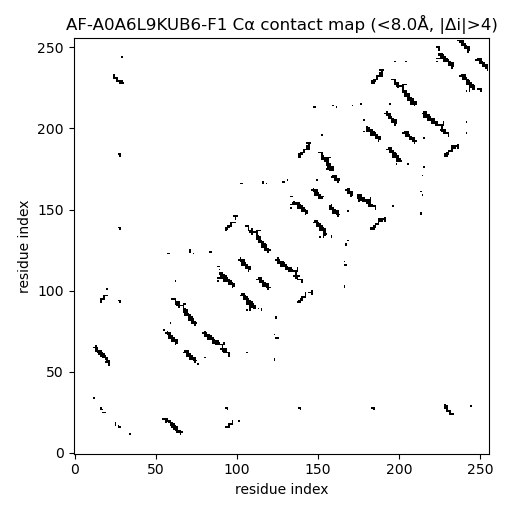3 C C . VAL A 1 197 ? 5.902 -0.731 -9.411 1.00 98.38 197 VAL A C 1
ATOM 1405 O O . VAL A 1 197 ? 6.635 -1.021 -10.357 1.00 98.38 197 VAL A O 1
ATOM 1408 N N . ALA A 1 198 ? 5.433 0.501 -9.212 1.00 96.62 198 ALA A N 1
ATOM 1409 C CA . ALA A 1 198 ? 5.872 1.655 -9.992 1.00 96.62 198 ALA A CA 1
ATOM 1410 C C . ALA A 1 198 ? 7.238 2.152 -9.506 1.00 96.62 198 ALA A C 1
ATOM 1412 O O . ALA A 1 198 ? 7.416 2.431 -8.318 1.00 96.62 198 ALA A O 1
ATOM 1413 N N . ILE A 1 199 ? 8.178 2.305 -10.442 1.00 97.88 199 ILE A N 1
ATOM 1414 C CA . ILE A 1 199 ? 9.529 2.823 -10.205 1.00 97.88 199 ILE A CA 1
ATOM 1415 C C . ILE A 1 199 ? 9.705 4.136 -10.992 1.00 97.88 199 ILE A C 1
ATOM 1417 O O . ILE A 1 199 ? 10.054 4.100 -12.182 1.00 97.88 199 ILE A O 1
ATOM 1421 N N . PRO A 1 200 ? 9.465 5.308 -10.367 1.00 92.94 200 PRO A N 1
ATOM 1422 C CA . PRO A 1 200 ? 9.382 6.586 -11.072 1.00 92.94 200 PRO A CA 1
ATOM 1423 C C . PRO A 1 200 ? 10.670 6.961 -11.800 1.00 92.94 200 PRO A C 1
ATOM 1425 O O . PRO A 1 200 ? 10.643 7.334 -12.969 1.00 92.94 200 PRO A O 1
ATOM 1428 N N . ASN A 1 201 ? 11.815 6.808 -11.128 1.00 94.00 201 ASN A N 1
ATOM 1429 C CA . ASN A 1 201 ? 13.124 7.218 -11.641 1.00 94.00 201 ASN A CA 1
ATOM 1430 C C . ASN A 1 201 ? 13.628 6.354 -12.807 1.00 94.00 201 ASN A C 1
ATOM 1432 O O . ASN A 1 201 ? 14.662 6.666 -13.395 1.00 94.00 201 ASN A O 1
ATOM 1436 N N . LYS A 1 202 ? 12.912 5.274 -13.137 1.00 96.44 202 LYS A N 1
ATOM 1437 C CA . LYS A 1 202 ? 13.239 4.380 -14.249 1.00 96.44 202 LYS A CA 1
ATOM 1438 C C . LYS A 1 202 ? 12.153 4.292 -15.314 1.00 96.44 202 LYS A C 1
ATOM 1440 O O . LYS A 1 202 ? 12.400 3.655 -16.331 1.00 96.44 202 LYS A O 1
ATOM 1445 N N . ASN A 1 203 ? 10.987 4.911 -15.108 1.00 97.75 203 ASN A N 1
ATOM 1446 C CA . ASN A 1 203 ? 9.816 4.761 -15.981 1.00 97.75 203 ASN A CA 1
ATOM 1447 C C . ASN A 1 203 ? 9.431 3.282 -16.177 1.00 97.75 203 ASN A C 1
ATOM 1449 O O . ASN A 1 203 ? 9.288 2.794 -17.302 1.00 97.75 203 ASN A O 1
ATOM 1453 N N . GLN A 1 204 ? 9.348 2.551 -15.064 1.00 98.06 204 GLN A N 1
ATOM 1454 C CA . GLN A 1 204 ? 9.158 1.104 -15.060 1.00 98.06 204 GLN A CA 1
ATOM 1455 C C . GLN A 1 204 ? 8.011 0.676 -14.147 1.00 98.06 204 GLN A C 1
ATOM 1457 O O . GLN A 1 204 ? 7.818 1.226 -13.062 1.00 98.06 204 GLN A O 1
ATOM 1462 N N . LEU A 1 205 ? 7.309 -0.369 -14.580 1.00 98.38 205 LEU A N 1
ATOM 1463 C CA . LEU A 1 205 ? 6.443 -1.206 -13.762 1.00 98.38 205 LEU A CA 1
ATOM 1464 C C . LEU A 1 205 ? 7.152 -2.548 -13.558 1.00 98.38 205 LEU A C 1
ATOM 1466 O O . LEU A 1 205 ? 7.337 -3.308 -14.510 1.00 98.38 205 LEU A O 1
ATOM 1470 N N . MET A 1 206 ? 7.565 -2.844 -12.331 1.00 98.44 206 MET A N 1
ATOM 1471 C CA . MET A 1 206 ? 8.132 -4.144 -11.975 1.00 98.44 206 MET A CA 1
ATOM 1472 C C . MET A 1 206 ? 7.030 -5.097 -11.519 1.00 98.44 206 MET A C 1
ATOM 1474 O O . MET A 1 206 ? 6.102 -4.685 -10.825 1.00 98.44 206 MET A O 1
ATOM 1478 N N . VAL A 1 207 ? 7.149 -6.369 -11.895 1.00 98.31 207 VAL A N 1
ATOM 1479 C CA . VAL A 1 207 ? 6.196 -7.429 -11.554 1.00 98.31 207 VAL A CA 1
ATOM 1480 C C . VAL A 1 207 ? 6.916 -8.524 -10.779 1.00 98.31 207 VAL A C 1
ATOM 1482 O O . VAL A 1 207 ? 7.944 -9.044 -11.229 1.00 98.31 207 VAL A O 1
ATOM 1485 N N . PHE A 1 208 ? 6.349 -8.889 -9.636 1.00 98.62 208 PHE A N 1
ATOM 1486 C CA . PHE A 1 208 ? 6.829 -9.947 -8.760 1.00 98.62 208 PHE A CA 1
ATOM 1487 C C . PHE A 1 208 ? 5.738 -10.998 -8.565 1.00 98.62 208 PHE A C 1
ATOM 1489 O O . PHE A 1 208 ? 4.567 -10.647 -8.472 1.00 98.62 208 PHE A O 1
ATOM 1496 N N . GLY A 1 209 ? 6.116 -12.271 -8.482 1.00 98.31 209 GLY A N 1
ATOM 1497 C CA . GLY A 1 209 ? 5.236 -13.353 -8.050 1.00 98.31 209 GLY A CA 1
ATOM 1498 C C . GLY A 1 209 ? 5.286 -13.508 -6.533 1.00 98.31 209 GLY A C 1
ATOM 1499 O O . GLY A 1 209 ? 6.368 -13.416 -5.945 1.00 98.31 209 GLY A O 1
ATOM 1500 N N . ILE A 1 210 ? 4.135 -13.758 -5.917 1.00 98.31 210 ILE A N 1
ATOM 1501 C CA . ILE A 1 210 ? 3.992 -14.054 -4.492 1.00 98.31 210 ILE A CA 1
ATOM 1502 C C . ILE A 1 210 ? 4.069 -15.574 -4.300 1.00 98.31 210 ILE A C 1
ATOM 1504 O O . ILE A 1 210 ? 3.267 -16.331 -4.846 1.00 98.31 210 ILE A O 1
ATOM 1508 N N . GLY A 1 211 ? 5.056 -16.035 -3.532 1.00 97.69 211 GLY A N 1
ATOM 1509 C CA . GLY A 1 211 ? 5.181 -17.439 -3.147 1.00 97.69 211 GLY A CA 1
ATOM 1510 C C . GLY A 1 211 ? 4.175 -17.851 -2.068 1.00 97.69 211 GLY A C 1
ATOM 1511 O O . GLY A 1 211 ? 3.556 -17.016 -1.415 1.00 97.69 211 GLY A O 1
ATOM 1512 N N . SER A 1 212 ? 4.075 -19.154 -1.793 1.00 96.00 212 SER A N 1
ATOM 1513 C CA . SER A 1 212 ? 3.137 -19.710 -0.799 1.00 96.00 212 SER A CA 1
ATOM 1514 C C . SER A 1 212 ? 3.346 -19.216 0.640 1.00 96.00 212 SER A C 1
ATOM 1516 O O . SER A 1 212 ? 2.494 -19.441 1.491 1.00 96.00 212 SER A O 1
ATOM 1518 N N . THR A 1 213 ? 4.488 -18.589 0.928 1.00 96.31 213 THR A N 1
ATOM 1519 C CA . THR A 1 213 ? 4.813 -17.975 2.225 1.00 96.31 213 THR A CA 1
ATOM 1520 C C . THR A 1 213 ? 4.845 -16.443 2.157 1.00 96.31 213 THR A C 1
ATOM 1522 O O . THR A 1 213 ? 5.469 -15.813 3.005 1.00 96.31 213 THR A O 1
ATOM 1525 N N . GLY A 1 214 ? 4.267 -15.839 1.114 1.00 97.94 214 GLY A N 1
ATOM 1526 C CA . GLY A 1 214 ? 4.208 -14.388 0.917 1.00 97.94 214 GLY A CA 1
ATOM 1527 C C . GLY A 1 214 ? 5.471 -13.754 0.324 1.00 97.94 214 GLY A C 1
ATOM 1528 O O . GLY A 1 214 ? 5.441 -12.588 -0.064 1.00 97.94 214 GLY A O 1
ATOM 1529 N N . GLY A 1 215 ? 6.577 -14.495 0.221 1.00 98.44 215 GLY A N 1
ATOM 1530 C CA . GLY A 1 215 ? 7.840 -13.978 -0.312 1.00 98.44 215 GLY A CA 1
ATOM 1531 C C . GLY A 1 215 ? 7.760 -13.627 -1.801 1.00 98.44 215 GLY A C 1
ATOM 1532 O O . GLY A 1 215 ? 7.193 -14.381 -2.592 1.00 98.44 215 GLY A O 1
ATOM 1533 N N . LEU A 1 216 ? 8.356 -12.497 -2.183 1.00 98.62 216 LEU A N 1
ATOM 1534 C CA . LEU A 1 216 ? 8.359 -11.992 -3.552 1.00 98.62 216 LEU A CA 1
ATOM 1535 C C . LEU A 1 216 ? 9.503 -12.568 -4.390 1.00 98.62 216 LEU A C 1
ATOM 1537 O O . LEU A 1 216 ? 10.660 -12.606 -3.970 1.00 98.62 216 LEU A O 1
ATOM 1541 N N . SER A 1 217 ? 9.182 -12.931 -5.628 1.00 98.00 217 SER A N 1
ATOM 1542 C CA . SER A 1 217 ? 10.135 -13.356 -6.655 1.00 98.00 217 SER A CA 1
ATOM 1543 C C . SER A 1 217 ? 10.014 -12.456 -7.881 1.00 98.00 217 SER A C 1
ATOM 1545 O O . SER A 1 217 ? 8.919 -12.239 -8.389 1.00 98.00 217 SER A O 1
ATOM 1547 N N . TYR A 1 218 ? 11.122 -11.878 -8.348 1.00 98.12 218 TYR A N 1
ATOM 1548 C CA . TYR A 1 218 ? 11.097 -11.024 -9.539 1.00 98.12 218 TYR A CA 1
ATOM 1549 C C . TYR A 1 218 ? 10.708 -11.839 -10.777 1.00 98.12 218 TYR A C 1
ATOM 1551 O O . TYR A 1 218 ? 11.295 -12.890 -11.028 1.00 98.12 218 TYR A O 1
ATOM 1559 N N . LEU A 1 219 ? 9.758 -11.329 -11.565 1.00 97.81 219 LEU A N 1
ATOM 1560 C CA . LEU A 1 219 ? 9.330 -11.960 -12.813 1.00 97.81 219 LEU A CA 1
ATOM 1561 C C . LEU A 1 219 ? 9.803 -11.167 -14.024 1.00 97.81 219 LEU A C 1
ATOM 1563 O O . LEU A 1 219 ? 10.511 -11.691 -14.882 1.00 97.81 219 LEU A O 1
ATOM 1567 N N . ARG A 1 220 ? 9.388 -9.900 -14.119 1.00 97.38 220 ARG A N 1
ATOM 1568 C CA . ARG A 1 220 ? 9.678 -9.057 -15.282 1.00 97.38 220 ARG A CA 1
ATOM 1569 C C . ARG A 1 220 ? 9.510 -7.576 -14.985 1.00 97.38 220 ARG A C 1
ATOM 1571 O O . ARG A 1 220 ? 8.940 -7.183 -13.971 1.00 97.38 220 ARG A O 1
ATOM 1578 N N . THR A 1 221 ? 9.968 -6.765 -15.929 1.00 97.88 221 THR A N 1
ATOM 1579 C CA . THR A 1 221 ? 9.795 -5.314 -15.931 1.00 97.88 221 THR A CA 1
ATOM 1580 C C . THR A 1 221 ? 9.110 -4.890 -17.223 1.00 97.88 221 THR A C 1
ATOM 1582 O O . THR A 1 221 ? 9.435 -5.399 -18.295 1.00 97.88 221 THR A O 1
ATOM 1585 N N . LEU A 1 222 ? 8.169 -3.957 -17.119 1.00 97.88 222 LEU A N 1
ATOM 1586 C CA . LEU A 1 222 ? 7.444 -3.350 -18.230 1.00 97.88 222 LEU A CA 1
ATOM 1587 C C . LEU A 1 222 ? 7.773 -1.856 -18.288 1.00 97.88 222 LEU A C 1
ATOM 1589 O O . LEU A 1 222 ? 7.927 -1.209 -17.252 1.00 97.88 222 LEU A O 1
ATOM 1593 N N . ALA A 1 223 ? 7.889 -1.309 -19.496 1.00 98.06 223 ALA A N 1
ATOM 1594 C CA . ALA A 1 223 ? 8.076 0.126 -19.688 1.00 98.06 223 ALA A CA 1
ATOM 1595 C C . ALA A 1 223 ? 6.751 0.867 -19.479 1.00 98.06 223 ALA A C 1
ATOM 1597 O O . ALA A 1 223 ? 5.726 0.435 -20.001 1.00 98.06 223 ALA A O 1
ATOM 1598 N N . THR A 1 224 ? 6.790 1.989 -18.761 1.00 97.75 224 THR A N 1
ATOM 1599 C CA . THR A 1 224 ? 5.646 2.889 -18.547 1.00 97.75 224 THR A CA 1
ATOM 1600 C C . THR A 1 224 ? 5.851 4.212 -19.291 1.00 97.75 224 THR A C 1
ATOM 1602 O O . THR A 1 224 ? 6.864 4.422 -19.961 1.00 97.75 224 THR A O 1
ATOM 1605 N N . GLY A 1 225 ? 4.913 5.152 -19.135 1.00 97.00 225 GLY A N 1
ATOM 1606 C CA . GLY A 1 225 ? 5.198 6.566 -19.387 1.00 97.00 225 GLY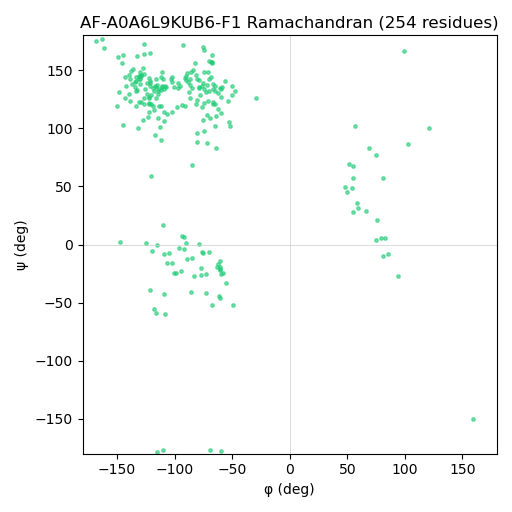 A CA 1
ATOM 1607 C C . GLY A 1 225 ? 6.153 7.160 -18.338 1.00 97.00 225 GLY A C 1
ATOM 1608 O O . GLY A 1 225 ? 6.633 6.469 -17.438 1.00 97.00 225 GLY A O 1
ATOM 1609 N N . SER A 1 226 ? 6.425 8.463 -18.439 1.00 97.38 226 SER A N 1
ATOM 1610 C CA . SER A 1 226 ? 7.387 9.148 -17.564 1.00 97.38 226 SER A CA 1
ATOM 1611 C C . SER A 1 226 ? 6.873 9.342 -16.133 1.00 97.38 226 SER A C 1
ATOM 1613 O O . SER A 1 226 ? 5.786 9.899 -15.948 1.00 97.38 226 SER A O 1
ATOM 1615 N N . SER A 1 227 ? 7.697 8.983 -15.141 1.00 92.56 227 SER A N 1
ATOM 1616 C CA . SER A 1 227 ? 7.417 9.055 -13.697 1.00 92.56 227 SER A CA 1
ATOM 1617 C C . SER A 1 227 ? 6.086 8.384 -13.315 1.00 92.56 227 SER A C 1
ATOM 1619 O O . SER A 1 227 ? 5.119 9.081 -12.984 1.00 92.56 227 SER A O 1
ATOM 1621 N N . PRO A 1 228 ? 5.986 7.043 -13.407 1.00 94.56 228 PRO A N 1
ATOM 1622 C CA . PRO A 1 228 ? 4.832 6.307 -12.896 1.00 94.56 228 PRO A CA 1
ATOM 1623 C C . PRO A 1 228 ? 4.678 6.554 -11.391 1.00 94.56 228 PRO A C 1
ATOM 1625 O O . PRO A 1 228 ? 5.633 6.376 -10.641 1.00 94.56 228 PRO A O 1
ATOM 1628 N N . GLN A 1 229 ? 3.494 6.980 -10.957 1.00 90.69 229 GLN A N 1
ATOM 1629 C CA . GLN A 1 229 ? 3.232 7.380 -9.569 1.00 90.69 229 GLN A CA 1
ATOM 1630 C C . GLN A 1 229 ? 2.343 6.389 -8.818 1.00 90.69 229 GLN A C 1
ATOM 1632 O O . GLN A 1 229 ? 2.650 6.042 -7.684 1.00 90.69 229 GLN A O 1
ATOM 1637 N N . SER A 1 230 ? 1.281 5.890 -9.455 1.00 89.31 230 SER A N 1
ATOM 1638 C CA . SER A 1 230 ? 0.340 4.961 -8.824 1.00 89.31 230 SER A CA 1
ATOM 1639 C C . SER A 1 230 ? 0.039 3.785 -9.743 1.00 89.31 230 SER A C 1
ATOM 1641 O O . SER A 1 230 ? -0.033 3.946 -10.967 1.00 89.31 230 SER A O 1
ATOM 1643 N N . VAL A 1 231 ? -0.127 2.611 -9.139 1.00 88.12 231 VAL A N 1
ATOM 1644 C CA . VAL A 1 231 ? -0.535 1.371 -9.799 1.00 88.12 231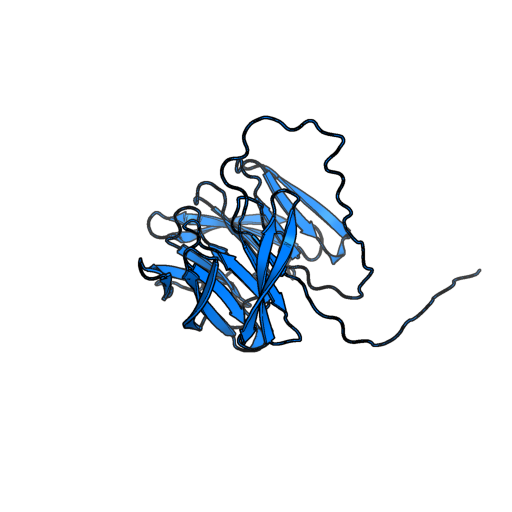 VAL A CA 1
ATOM 1645 C C . VAL A 1 231 ? -1.855 0.906 -9.198 1.00 88.12 231 VAL A C 1
ATOM 1647 O O . VAL A 1 231 ? -2.007 0.871 -7.980 1.00 88.12 231 VAL A O 1
ATOM 1650 N N . ALA A 1 232 ? -2.796 0.506 -10.046 1.00 90.31 232 ALA A N 1
ATOM 1651 C CA . ALA A 1 232 ? -4.030 -0.145 -9.630 1.00 90.31 232 ALA A CA 1
ATOM 1652 C C . ALA A 1 232 ? -4.266 -1.409 -10.459 1.00 90.31 232 ALA A C 1
ATOM 1654 O O . ALA A 1 232 ? -4.011 -1.427 -11.664 1.00 90.31 232 ALA A O 1
ATOM 1655 N N . VAL A 1 233 ? -4.781 -2.449 -9.810 1.00 84.31 233 VAL A N 1
ATOM 1656 C CA . VAL A 1 233 ? -5.219 -3.687 -10.461 1.00 84.31 233 VAL A CA 1
ATOM 1657 C C . VAL A 1 233 ? -6.740 -3.707 -10.439 1.00 84.31 233 VAL A C 1
ATOM 1659 O O . VAL A 1 233 ? -7.354 -3.356 -9.428 1.00 84.31 233 VAL A O 1
ATOM 1662 N N . ASP A 1 234 ? -7.361 -4.066 -11.557 1.00 86.25 234 ASP A N 1
ATOM 1663 C CA . ASP A 1 234 ? -8.811 -4.189 -11.602 1.00 86.25 234 ASP A CA 1
ATOM 1664 C C . ASP A 1 234 ? -9.298 -5.385 -10.749 1.00 86.25 234 ASP A C 1
ATOM 1666 O O . ASP A 1 234 ? -8.542 -6.333 -10.532 1.00 86.25 234 ASP A O 1
ATOM 1670 N N . PRO A 1 235 ? -10.561 -5.394 -10.286 1.00 82.81 235 PRO A N 1
ATOM 1671 C CA . PRO A 1 235 ? -11.078 -6.459 -9.422 1.00 82.81 235 PRO A CA 1
ATOM 1672 C C . PRO A 1 235 ? -11.057 -7.867 -10.029 1.00 82.81 235 PRO A C 1
ATOM 1674 O O . PRO A 1 235 ? -11.110 -8.842 -9.284 1.00 82.81 235 PRO A O 1
ATOM 1677 N N . THR A 1 236 ? -11.006 -7.993 -11.358 1.00 85.25 236 THR A N 1
ATOM 1678 C CA . THR A 1 236 ? -10.878 -9.286 -12.044 1.00 85.25 236 THR A CA 1
ATOM 1679 C C . THR A 1 236 ? -9.427 -9.754 -12.171 1.00 85.25 236 THR A C 1
ATOM 1681 O O . THR A 1 236 ? -9.198 -10.908 -12.523 1.00 85.25 236 THR A O 1
ATOM 1684 N N . GLY A 1 237 ? -8.450 -8.884 -11.890 1.00 84.38 237 GLY A N 1
ATOM 1685 C CA . GLY A 1 237 ? -7.020 -9.158 -12.038 1.00 84.38 237 GLY A CA 1
ATOM 1686 C C . GLY A 1 237 ? -6.520 -9.163 -13.486 1.00 84.38 237 GLY A C 1
ATOM 1687 O O . GLY A 1 237 ? -5.353 -9.463 -13.723 1.00 84.38 237 GLY A O 1
ATOM 1688 N N . GLN A 1 238 ? -7.372 -8.846 -14.463 1.00 89.19 238 GLN A N 1
ATOM 1689 C CA . GLN A 1 238 ? -7.037 -8.911 -15.887 1.00 89.19 238 GLN A C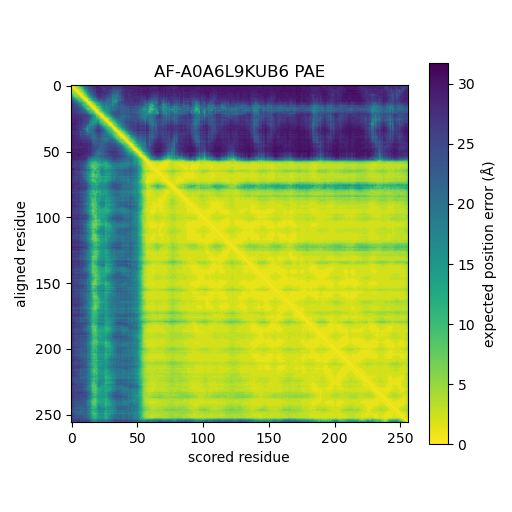A 1
ATOM 1690 C C . GLN A 1 238 ? -6.296 -7.675 -16.395 1.00 89.19 238 GLN A C 1
ATOM 1692 O O . GLN A 1 238 ? -5.530 -7.774 -17.356 1.00 89.19 238 GLN A O 1
ATOM 1697 N N . TYR A 1 239 ? -6.509 -6.522 -15.769 1.00 90.69 239 TYR A N 1
ATOM 1698 C CA . TYR A 1 239 ? -5.984 -5.234 -16.186 1.00 90.69 239 TYR A CA 1
ATOM 1699 C C . TYR A 1 239 ? -5.221 -4.551 -15.058 1.00 90.69 239 TYR A C 1
ATOM 1701 O O . TYR A 1 239 ? -5.698 -4.421 -13.929 1.00 90.69 239 TYR A O 1
ATOM 1709 N N . ILE A 1 240 ? -4.043 -4.041 -15.407 1.00 94.19 240 ILE A N 1
ATOM 1710 C CA . ILE A 1 240 ? -3.234 -3.186 -14.542 1.00 94.19 240 ILE A CA 1
ATOM 1711 C C . ILE A 1 240 ? -3.179 -1.794 -15.161 1.00 94.19 240 ILE A C 1
ATOM 1713 O O . ILE A 1 240 ? -2.924 -1.650 -16.357 1.00 94.19 240 ILE A O 1
ATOM 1717 N N . TYR A 1 241 ? -3.383 -0.773 -14.339 1.00 92.94 241 TYR A N 1
ATOM 1718 C CA . TYR A 1 241 ? -3.369 0.630 -14.728 1.00 92.94 241 TYR A CA 1
ATOM 1719 C C . TYR A 1 241 ? -2.250 1.361 -13.993 1.00 92.94 241 TYR A C 1
ATOM 1721 O O . TYR A 1 241 ? -2.121 1.237 -12.776 1.00 92.94 241 TYR A O 1
ATOM 1729 N N . VAL A 1 242 ? -1.456 2.140 -14.725 1.00 92.50 242 VAL A N 1
ATOM 1730 C CA . VAL A 1 242 ? -0.364 2.948 -14.171 1.00 92.50 242 VAL A CA 1
ATOM 1731 C C . VAL A 1 242 ? -0.526 4.395 -14.604 1.00 92.50 242 VAL A C 1
ATOM 1733 O O . VAL A 1 242 ? -0.525 4.689 -15.801 1.00 92.50 242 VAL A O 1
ATOM 1736 N N . VAL A 1 243 ? -0.641 5.304 -13.637 1.00 91.88 243 VAL A N 1
ATOM 1737 C CA . VAL A 1 243 ? -0.677 6.750 -13.900 1.00 91.88 243 VAL A CA 1
ATOM 1738 C C . VAL A 1 243 ? 0.742 7.303 -13.958 1.00 91.88 243 VAL A C 1
ATOM 1740 O O . VAL A 1 243 ? 1.534 7.124 -13.033 1.00 91.88 243 VAL A O 1
ATOM 1743 N N . ASN A 1 244 ? 1.065 7.989 -15.050 1.00 88.12 244 ASN A N 1
ATOM 1744 C CA . ASN A 1 244 ? 2.388 8.535 -15.325 1.00 88.12 244 ASN A CA 1
ATOM 1745 C C . ASN A 1 244 ? 2.340 10.057 -15.212 1.00 88.12 244 ASN A C 1
ATOM 1747 O O . ASN A 1 244 ? 1.807 10.743 -16.088 1.00 88.12 244 ASN A O 1
ATOM 1751 N N . GLN A 1 245 ? 2.908 10.590 -14.138 1.00 87.31 245 GLN A N 1
ATOM 1752 C CA . GLN A 1 245 ? 2.747 11.993 -13.781 1.00 87.31 245 GLN A CA 1
ATOM 1753 C C . GLN A 1 245 ? 3.422 12.934 -14.776 1.00 87.31 245 GLN A C 1
ATOM 1755 O O . GLN A 1 245 ? 2.789 13.856 -15.275 1.00 87.31 245 GLN A O 1
ATOM 1760 N N . LEU A 1 246 ? 4.705 12.720 -15.081 1.00 90.50 246 LEU A N 1
ATOM 1761 C CA . LEU A 1 246 ? 5.456 13.679 -15.900 1.00 90.50 246 LEU A CA 1
ATOM 1762 C C . LEU A 1 246 ? 5.048 13.640 -17.373 1.00 90.50 246 LEU A C 1
ATOM 1764 O O . LEU A 1 246 ? 5.202 14.628 -18.083 1.00 90.50 246 LEU A O 1
ATOM 1768 N N . SER A 1 247 ? 4.521 12.506 -17.833 1.00 93.81 247 SER A N 1
ATOM 1769 C CA . SER A 1 247 ? 3.995 12.378 -19.196 1.00 93.81 247 SER A CA 1
ATOM 1770 C C . SER A 1 247 ? 2.499 12.678 -19.309 1.00 93.81 247 SER A C 1
ATOM 1772 O O . SER A 1 247 ? 1.985 12.677 -20.423 1.00 93.81 247 SER A O 1
ATOM 1774 N N . ASN A 1 248 ? 1.804 12.939 -18.194 1.00 91.81 248 ASN A N 1
ATOM 1775 C CA . ASN A 1 248 ? 0.352 13.143 -18.146 1.00 91.81 248 ASN A CA 1
ATOM 1776 C C . ASN A 1 248 ? -0.429 12.032 -18.874 1.00 91.81 248 ASN A C 1
ATOM 1778 O O . ASN A 1 248 ? -1.323 12.308 -19.673 1.00 91.81 248 ASN A O 1
ATOM 1782 N N . SER A 1 249 ? -0.056 10.770 -18.644 1.00 92.25 249 SER A N 1
ATOM 1783 C CA . SER A 1 249 ? -0.610 9.623 -19.374 1.00 92.25 249 SER A CA 1
ATOM 1784 C C . SER A 1 249 ? -1.020 8.476 -18.450 1.00 92.25 249 SER A C 1
ATOM 1786 O O . SER A 1 249 ? -0.578 8.396 -17.304 1.00 92.25 249 SER A O 1
ATOM 1788 N N . LEU A 1 250 ? -1.849 7.567 -18.967 1.00 95.38 250 LEU A N 1
ATOM 1789 C CA . LEU A 1 250 ? -2.231 6.311 -18.324 1.00 95.38 250 LEU A CA 1
ATOM 1790 C C . LEU A 1 250 ? -1.712 5.150 -19.176 1.00 95.38 250 LEU A C 1
ATOM 1792 O O . LEU A 1 250 ? -2.016 5.079 -20.366 1.00 95.38 250 LEU A O 1
ATOM 1796 N N . SER A 1 251 ? -0.952 4.238 -18.580 1.00 93.12 251 SER A N 1
ATOM 1797 C CA . SER A 1 251 ? -0.578 2.968 -19.209 1.00 93.12 251 SER A CA 1
ATOM 1798 C C . SER A 1 251 ? -1.522 1.866 -18.733 1.00 93.12 251 SER A C 1
ATOM 1800 O O . SER A 1 251 ? -1.777 1.758 -17.535 1.00 93.12 251 SER A O 1
ATOM 1802 N N . GLN A 1 252 ? -2.012 1.040 -19.656 1.00 96.44 252 GLN A N 1
ATOM 1803 C CA . GLN A 1 252 ? -2.808 -0.150 -19.357 1.00 96.44 252 GLN A CA 1
ATOM 1804 C C . GLN A 1 252 ? -2.042 -1.398 -19.800 1.00 96.44 252 GLN A C 1
ATOM 1806 O O . GLN A 1 252 ? -1.471 -1.424 -20.890 1.00 96.44 252 GLN A O 1
ATOM 1811 N N . TYR A 1 253 ? -2.065 -2.433 -18.969 1.00 95.56 253 TYR A N 1
ATOM 1812 C CA . TYR A 1 253 ? -1.464 -3.734 -19.245 1.00 95.56 253 TYR A CA 1
ATOM 1813 C C . TYR A 1 253 ? -2.497 -4.831 -19.039 1.00 95.56 253 TYR A C 1
ATOM 1815 O O . TYR A 1 253 ? -3.396 -4.687 -18.212 1.00 95.56 253 TYR A O 1
ATOM 1823 N N . THR A 1 254 ? -2.335 -5.935 -19.758 1.00 92.12 254 THR A N 1
ATOM 1824 C CA . THR A 1 254 ? -3.100 -7.163 -19.546 1.00 92.12 254 THR A CA 1
ATOM 1825 C C . THR A 1 254 ? -2.255 -8.195 -18.818 1.00 92.12 254 THR A C 1
ATOM 1827 O O . THR A 1 254 ? -1.057 -8.335 -19.087 1.00 92.12 254 THR A O 1
ATOM 1830 N N . HIS A 1 255 ? -2.890 -8.939 -17.921 1.00 77.19 255 HIS A N 1
ATOM 1831 C CA . HIS A 1 255 ? -2.317 -10.152 -17.364 1.00 77.19 255 HIS A CA 1
ATOM 1832 C C . HIS A 1 255 ? -2.397 -11.263 -18.423 1.00 77.19 255 HIS A C 1
ATOM 1834 O O . HIS A 1 255 ? -3.488 -11.730 -18.742 1.00 77.19 255 HIS A O 1
ATOM 1840 N N . THR A 1 256 ? -1.263 -11.632 -19.021 1.00 59.28 256 THR A N 1
ATOM 1841 C CA . THR A 1 256 ? -1.141 -12.729 -20.002 1.00 59.28 256 THR A CA 1
ATOM 1842 C C . THR A 1 256 ? -0.193 -13.783 -19.483 1.00 59.28 256 THR A C 1
ATOM 1844 O O . THR A 1 256 ? 0.895 -13.357 -19.023 1.00 59.28 256 THR A O 1
#

Solvent-accessible surface area (backbone atoms only — not comparable to full-atom values): 14221 Å² total; per-residue (Å²): 141,81,89,82,87,83,89,82,81,96,74,97,77,81,54,84,35,64,25,57,66,29,103,57,80,58,91,48,49,72,96,69,84,80,89,75,90,76,83,84,74,89,76,92,78,83,72,80,86,72,85,78,80,82,65,76,41,55,38,38,38,31,37,24,28,84,70,26,26,38,40,34,26,39,40,49,100,86,69,49,76,44,83,72,51,74,44,81,55,57,44,39,25,55,26,52,33,57,39,73,85,58,43,32,39,41,34,24,11,27,76,65,22,28,34,39,34,26,38,32,44,99,86,56,58,70,43,87,70,52,74,45,80,56,48,59,43,22,39,21,51,29,59,31,62,87,42,47,33,38,40,29,9,15,50,58,14,34,24,38,28,40,37,43,99,86,60,50,74,43,80,39,90,78,53,57,47,73,65,87,37,40,21,37,9,42,29,52,31,65,83,45,50,36,39,39,30,17,23,30,95,71,22,28,37,39,36,25,38,39,44,102,83,62,50,76,40,87,71,52,76,42,83,52,51,39,34,25,27,27,45,45,50,40,88,84,45,49,40,38,41,33,40,8,61,79,55,73,44,75,41,78,47,71,70,125

Mean predicted aligned error: 10.3 Å

pLDDT: mean 79.02, std 27.36, range [20.41, 98.88]

Secondary structure (DSSP, 8-state):
----------------EEEESSS---------SS---------TTSS---S--S----EEEEEEGGGTEEEEEEE-TTS-EEEEEEEE-SSSEEEEEE-TTSSEEEEEETTTTEEEEEEE-TTS-EEEEEEEE--SS--EEEE-TTSSEEEEEETTEEEEEEE-TTS-EEEPTTPSEE-SS---EEEE-TTSSEEEEEEGGGTEEEEEEEPTTS-EEEEEEEE-SSSEEEEEE-TTSSEEEEEETTTTEEEEEE--

Radius of gyration: 18.47 Å; Cα contacts (8 Å, |Δi|>4): 662; chains: 1; bounding box: 46×57×49 Å

Foldseek 3Di:
DDDDDDDDDDDDDKDWFKAFLDPDFRFFWDDDDDDDDDDPDDPPPPDDDDDDDPDHGQKMWTDIQVVQKIWIWGADPSRDTDTDDIGGHAHRWGEWYAFNVRQKIWIDHQCVQKIWIWGQDPNRDIDTDDMDHQEHGFQYWDAANVRQKIWTFHAFAIFIWGQDPVRDTDTDPPPDDGPRAGQNEWDAANVRQKIWTFGQVQQKIWIWGQDPNRDTDTDDIDHHAHRFTYWGADNVNQKIWTQHPVRRDIDIDGDD

Sequence (256 aa):
MFSKQGGFGQGVGRLLVLGLTGTVAGCGGGSAGNGYGYGYGNNYSRWGNPAGIPNQAKYAFVVNNGSNNLSEYSTNTGGGLTSMATLRTGNSPNSVAVNPARRYVYVTNLSDSTLEEYTVSSSGVISPLSTIATGNSPESVAIDPSGHYAYVGISTGIAQFNIGTNGLLTTMIGSPVATNGIAQSVAVDPLGQFVYVAIPNKNQLMVFGIGSTGGLSYLRTLATGSSPQSVAVDPTGQYIYVVNQLSNSLSQYTHT